Protein AF-A0A833GER5-F1 (afdb_monomer_lite)

Sequence (230 aa):
MSVTADLASTLAENPGAVIEDVARAHKVTTHTVIEALPAAMRRFAPGSAFIAAMQDIATWGDVTLIVHTEDGIMEFGGPLPAGAVARGYYNVPGSKGFHGHLRHARCARLAFVERPFMGRPSASILFFNIDGGIVFKVFVGRDENVKHKEDEYVRGDAHTNTAEGFFSIFKRGMTGVYQHCNKRHLRRYLAEFDFRYSNRVKLGVDDIARTERALKGIVGKRLTYRMPHH

Secondary structure (DSSP, 8-state):
--HHHHHHHHHHH-TTS-HHHHHHHHT--HHHHHHHS-GGGEEEEEGGGHHHHHHHHTTS-EEEEEEE-SS-EEEEEEEPPP-EEETTEEEE--SSSS-EEE-GGGEEEEEEEEEEETTEEEEEEEEEETTS-EEEEEEEPPSS----SS----------HHHHHHHHHHHHHHHHT-TT--GGGHHHHHHHHHHHHHSSGGGT--HHHHHHHHHHTTTT----PPPP--

pLDDT: mean 74.58, std 19.49, range [26.7, 97.75]

Structure (mmCIF, N/CA/C/O backbone):
data_AF-A0A833GER5-F1
#
_entry.id   AF-A0A833GER5-F1
#
loop_
_atom_site.group_PDB
_atom_site.id
_atom_site.type_symbol
_atom_site.label_atom_id
_atom_site.label_alt_id
_atom_site.label_comp_id
_atom_site.label_asym_id
_atom_site.label_entity_id
_atom_site.label_seq_id
_atom_site.pdbx_PDB_ins_code
_atom_site.Cartn_x
_atom_site.Cartn_y
_atom_site.Cartn_z
_atom_site.occupancy
_atom_site.B_iso_or_equiv
_atom_site.auth_seq_id
_atom_site.auth_comp_id
_atom_site.auth_asym_id
_atom_site.auth_atom_id
_atom_site.pdbx_PDB_model_num
ATOM 1 N N . MET A 1 1 ? -23.852 -8.237 19.584 1.00 55.06 1 MET A N 1
ATOM 2 C CA . MET A 1 1 ? -23.518 -7.833 18.198 1.00 55.06 1 MET A CA 1
ATOM 3 C C . MET A 1 1 ? -22.487 -8.811 17.653 1.00 55.06 1 MET A C 1
ATOM 5 O O . MET A 1 1 ? -21.745 -9.360 18.458 1.00 55.06 1 MET A O 1
ATOM 9 N N . SER A 1 2 ? -22.459 -9.104 16.346 1.00 69.31 2 SER A N 1
ATOM 10 C CA . SER A 1 2 ? -21.371 -9.930 15.796 1.00 69.31 2 SER A CA 1
ATOM 11 C C . SER A 1 2 ? -20.048 -9.165 15.892 1.00 69.31 2 SER A C 1
ATOM 13 O O . SER A 1 2 ? -20.041 -7.942 15.767 1.00 69.31 2 SER A O 1
ATOM 15 N N . VAL A 1 3 ? -18.933 -9.881 16.065 1.00 68.88 3 VAL A N 1
ATOM 16 C CA . VAL A 1 3 ? -17.571 -9.303 16.113 1.00 68.88 3 VAL A CA 1
ATOM 17 C C . VAL A 1 3 ? -17.299 -8.391 14.907 1.00 68.88 3 VAL A C 1
ATOM 19 O O . VAL A 1 3 ? -16.629 -7.374 15.023 1.00 68.88 3 VAL A O 1
ATOM 22 N N . THR A 1 4 ? -17.872 -8.719 13.748 1.00 68.69 4 THR A N 1
ATOM 23 C CA . THR A 1 4 ? -17.759 -7.937 12.511 1.00 68.69 4 THR A CA 1
ATOM 24 C C . THR A 1 4 ? -18.589 -6.651 12.495 1.00 68.69 4 THR A C 1
ATOM 26 O O . THR A 1 4 ? -18.132 -5.658 11.935 1.00 68.69 4 THR A O 1
ATOM 29 N N . ALA A 1 5 ? -19.790 -6.648 13.082 1.00 70.38 5 ALA A N 1
ATOM 30 C CA . ALA A 1 5 ? -20.638 -5.455 13.146 1.00 70.38 5 ALA A CA 1
ATOM 31 C C . ALA A 1 5 ? -20.083 -4.431 14.147 1.00 70.38 5 ALA A C 1
ATOM 33 O O . ALA A 1 5 ? -20.093 -3.235 13.872 1.00 70.38 5 ALA A O 1
ATOM 34 N N . ASP A 1 6 ? -19.547 -4.928 15.261 1.00 83.75 6 ASP A N 1
ATOM 35 C CA . ASP A 1 6 ? -18.830 -4.137 16.260 1.00 83.75 6 ASP A CA 1
ATOM 36 C C . ASP A 1 6 ? -17.584 -3.473 15.646 1.00 83.75 6 ASP A C 1
ATOM 38 O O . ASP A 1 6 ? -17.468 -2.251 15.641 1.00 83.75 6 ASP A O 1
ATOM 42 N N . LEU A 1 7 ? -16.739 -4.261 14.968 1.00 88.44 7 LEU A N 1
ATOM 43 C CA . LEU A 1 7 ? -15.529 -3.782 14.293 1.00 88.44 7 LEU A CA 1
ATOM 44 C C . LEU A 1 7 ? -15.801 -2.683 13.250 1.00 88.44 7 LEU A C 1
ATOM 46 O O . LEU A 1 7 ? -15.068 -1.697 13.177 1.00 88.44 7 LEU A O 1
ATOM 50 N N . ALA A 1 8 ? -16.843 -2.844 12.430 1.00 88.12 8 ALA A N 1
ATOM 51 C CA . ALA A 1 8 ? -17.205 -1.844 11.428 1.00 88.12 8 ALA A CA 1
ATOM 52 C C . ALA A 1 8 ? -17.668 -0.526 12.072 1.00 88.12 8 ALA A C 1
ATOM 54 O O . ALA A 1 8 ? -17.309 0.543 11.579 1.00 88.12 8 ALA A O 1
ATOM 55 N N . SER A 1 9 ? -18.414 -0.592 13.183 1.00 87.12 9 SER A N 1
ATOM 56 C CA . SER A 1 9 ? -18.819 0.596 13.947 1.00 87.12 9 SER A CA 1
ATOM 57 C C . SER A 1 9 ? -17.603 1.304 14.544 1.00 87.12 9 SER A C 1
ATOM 59 O O . SER A 1 9 ? -17.421 2.501 14.327 1.00 87.12 9 SER A O 1
ATOM 61 N N . THR A 1 10 ? -16.704 0.554 15.192 1.00 87.06 10 THR A N 1
ATOM 62 C CA . THR A 1 10 ? -15.456 1.086 15.764 1.00 87.06 10 THR A CA 1
ATOM 63 C C . THR A 1 10 ? -14.616 1.821 14.719 1.00 87.06 10 THR A C 1
ATOM 65 O O . THR A 1 10 ? -14.098 2.907 14.975 1.00 87.06 10 THR A O 1
ATOM 68 N N . LEU A 1 11 ? -14.489 1.256 13.516 1.00 88.44 11 LEU A N 1
ATOM 69 C CA . LEU A 1 11 ? -13.708 1.853 12.431 1.00 88.44 11 LEU A CA 1
ATOM 70 C C . LEU A 1 11 ? -14.415 3.020 11.734 1.00 88.44 11 LEU A C 1
ATOM 72 O O . LEU A 1 11 ? -13.741 3.860 11.140 1.00 88.44 11 LEU A O 1
ATOM 76 N N . ALA A 1 12 ? -15.745 3.086 11.783 1.00 87.56 12 ALA A N 1
ATOM 77 C CA . ALA A 1 12 ? -16.489 4.245 11.304 1.00 87.56 12 ALA A CA 1
ATOM 78 C C . ALA A 1 12 ? -16.318 5.448 12.247 1.00 87.56 12 ALA A C 1
ATOM 80 O O . ALA A 1 12 ? -16.174 6.574 11.774 1.00 87.56 12 ALA A O 1
ATOM 81 N N . GLU A 1 13 ? -16.284 5.205 13.560 1.00 88.06 13 GLU A N 1
ATOM 82 C CA . GLU A 1 13 ? -16.082 6.233 14.589 1.00 88.06 13 GLU A CA 1
ATOM 83 C C . GLU A 1 13 ? -14.618 6.679 14.692 1.00 88.06 13 GLU A C 1
ATOM 85 O O . GLU A 1 13 ? -14.335 7.868 14.837 1.00 88.06 13 GLU A O 1
ATOM 90 N N . ASN A 1 14 ? -13.674 5.740 14.572 1.00 87.75 14 ASN A N 1
ATOM 91 C CA . ASN A 1 14 ? -12.241 6.015 14.609 1.00 87.75 14 ASN A CA 1
ATOM 92 C C . ASN A 1 14 ? -11.505 5.401 13.403 1.00 87.75 14 ASN A C 1
ATOM 94 O O . ASN A 1 14 ? -10.721 4.453 13.546 1.00 87.75 14 ASN A O 1
ATOM 98 N N . PRO A 1 15 ? -11.682 5.970 12.196 1.00 84.56 15 PRO A N 1
ATOM 99 C CA . PRO A 1 15 ? -11.030 5.475 10.987 1.00 84.56 15 PRO A CA 1
ATOM 100 C C . PRO A 1 15 ? -9.507 5.626 11.011 1.00 84.56 15 PRO A C 1
ATOM 102 O O . PRO A 1 15 ? -8.842 5.049 10.156 1.00 84.56 15 PRO A O 1
ATOM 105 N N . GLY A 1 16 ? -8.941 6.370 11.970 1.00 80.81 16 GLY A N 1
ATOM 106 C CA . GLY A 1 16 ? -7.501 6.569 12.139 1.00 80.81 16 GLY A CA 1
ATOM 107 C C . GLY A 1 16 ? -6.813 5.581 13.078 1.00 80.81 16 GLY A C 1
ATOM 108 O O . GLY A 1 16 ? -5.597 5.673 13.241 1.00 80.81 16 GLY A O 1
ATOM 109 N N . ALA A 1 17 ? -7.542 4.627 13.667 1.00 85.44 17 ALA A N 1
ATOM 110 C CA . ALA A 1 17 ? -6.968 3.630 14.566 1.00 85.44 17 ALA A CA 1
ATOM 111 C C . ALA A 1 17 ? -5.822 2.831 13.909 1.00 85.44 17 ALA A C 1
ATOM 113 O O . ALA A 1 17 ? -5.820 2.579 12.694 1.00 85.44 17 ALA A O 1
ATOM 114 N N . VAL A 1 18 ? -4.832 2.421 14.703 1.00 88.38 18 VAL A N 1
ATOM 115 C CA . VAL A 1 18 ? -3.728 1.574 14.228 1.00 88.38 18 VAL A CA 1
ATOM 116 C C . VAL A 1 18 ? -4.287 0.195 13.879 1.00 88.38 18 VAL A C 1
ATOM 118 O O . VAL A 1 18 ? -4.910 -0.467 14.703 1.00 88.38 18 VAL A O 1
ATOM 121 N N . ILE A 1 19 ? -4.094 -0.224 12.627 1.00 92.06 19 ILE A N 1
ATOM 122 C CA . ILE A 1 19 ? -4.738 -1.420 12.059 1.00 92.06 19 ILE A CA 1
ATOM 123 C C . ILE A 1 19 ? -4.346 -2.680 12.837 1.00 92.06 19 ILE A C 1
ATOM 125 O O . ILE A 1 19 ? -5.195 -3.526 13.106 1.00 92.06 19 ILE A O 1
ATOM 129 N N . GLU A 1 20 ? -3.071 -2.794 13.206 1.00 90.56 20 GLU A N 1
ATOM 130 C CA . GLU A 1 20 ? -2.536 -3.920 13.970 1.00 90.56 20 GLU A CA 1
ATOM 131 C C . GLU A 1 20 ? -3.112 -3.989 15.392 1.00 90.56 20 GLU A C 1
ATOM 133 O O . GLU A 1 20 ? -3.454 -5.075 15.860 1.00 90.56 20 GLU A O 1
ATOM 138 N N . ASP A 1 21 ? -3.307 -2.843 16.050 1.00 87.94 21 ASP A N 1
ATOM 139 C CA . ASP A 1 21 ? -3.894 -2.786 17.393 1.00 87.94 21 ASP A CA 1
ATOM 140 C C . ASP A 1 21 ? -5.359 -3.208 17.384 1.00 87.94 21 ASP A C 1
ATOM 142 O O . ASP A 1 21 ? -5.776 -4.012 18.219 1.00 87.94 21 ASP A O 1
ATOM 146 N N . VAL A 1 22 ? -6.126 -2.736 16.398 1.00 91.56 22 VAL A N 1
ATOM 147 C CA . VAL A 1 22 ? -7.523 -3.146 16.210 1.00 91.56 22 VAL A CA 1
ATOM 148 C C . VAL A 1 22 ? -7.603 -4.644 15.904 1.00 91.56 22 VAL A C 1
ATOM 150 O O . VAL A 1 22 ? -8.408 -5.357 16.500 1.00 91.56 22 VAL A O 1
ATOM 153 N N . ALA A 1 23 ? -6.741 -5.152 15.021 1.00 92.44 23 ALA A N 1
ATOM 154 C CA . ALA A 1 23 ? -6.699 -6.575 14.686 1.00 92.44 23 ALA A CA 1
ATOM 155 C C . ALA A 1 23 ? -6.470 -7.436 15.939 1.00 92.44 23 ALA A C 1
ATOM 157 O O . ALA A 1 23 ? -7.208 -8.393 16.186 1.00 92.44 23 ALA A O 1
ATOM 158 N N . ARG A 1 24 ? -5.506 -7.041 16.777 1.00 90.06 24 ARG A N 1
ATOM 159 C CA . ARG A 1 24 ? -5.186 -7.699 18.048 1.00 90.06 24 ARG A CA 1
ATOM 160 C C . ARG A 1 24 ? -6.334 -7.622 19.054 1.00 90.06 24 ARG A C 1
ATOM 162 O O . ARG A 1 24 ? -6.715 -8.654 19.605 1.00 90.06 24 ARG A O 1
ATOM 169 N N . ALA A 1 25 ? -6.910 -6.440 19.265 1.00 90.44 25 ALA A N 1
ATOM 170 C CA . ALA A 1 25 ? -8.002 -6.234 20.217 1.00 90.44 25 ALA A CA 1
ATOM 171 C C . ALA A 1 25 ? -9.242 -7.077 19.873 1.00 90.44 25 ALA A C 1
ATOM 173 O O . ALA A 1 25 ? -9.853 -7.674 20.758 1.00 90.44 25 ALA A O 1
ATOM 174 N N . HIS A 1 26 ? -9.565 -7.192 18.582 1.00 92.31 26 HIS A N 1
ATOM 175 C CA . HIS A 1 26 ? -10.721 -7.956 18.107 1.00 92.31 26 HIS A CA 1
ATOM 176 C C . HIS A 1 26 ? -10.397 -9.419 17.756 1.00 92.31 26 HIS A C 1
ATOM 178 O O . HIS A 1 26 ? -11.304 -10.166 17.393 1.00 92.31 26 HIS A O 1
ATOM 184 N N . LYS A 1 27 ? -9.132 -9.852 17.884 1.00 94.06 27 LYS A N 1
ATOM 185 C CA . LYS A 1 27 ? -8.651 -11.203 17.530 1.00 94.06 27 LYS A CA 1
ATOM 186 C C . LYS A 1 27 ? -8.982 -11.593 16.081 1.00 94.06 27 LYS A C 1
ATOM 188 O O . LYS A 1 27 ? -9.431 -12.704 15.805 1.00 94.06 27 LYS A O 1
ATOM 193 N N . VAL A 1 28 ? -8.763 -10.662 15.155 1.00 94.88 28 VAL A N 1
ATOM 194 C CA . VAL A 1 28 ? -8.990 -10.826 13.710 1.00 94.88 28 VAL A CA 1
ATOM 195 C C . VAL A 1 28 ? -7.724 -10.493 12.923 1.00 94.88 28 VAL A C 1
ATOM 197 O O . VAL A 1 28 ? -6.756 -9.972 13.466 1.00 94.88 28 VAL A O 1
ATOM 200 N N . THR A 1 29 ? -7.712 -10.789 11.623 1.00 96.69 29 THR A N 1
ATOM 201 C CA . THR A 1 29 ? -6.574 -10.429 10.763 1.00 96.69 29 THR A CA 1
ATOM 202 C C . THR A 1 29 ? -6.581 -8.938 10.421 1.00 96.69 29 THR A C 1
ATOM 204 O O . THR A 1 29 ? -7.637 -8.302 10.377 1.00 96.69 29 THR A O 1
ATOM 207 N N . THR A 1 30 ? -5.419 -8.372 10.092 1.00 96.38 30 THR A N 1
ATOM 208 C CA . THR A 1 30 ? -5.335 -6.985 9.603 1.00 96.38 30 THR A CA 1
ATOM 209 C C . THR A 1 30 ? -6.065 -6.802 8.271 1.00 96.38 30 THR A C 1
ATOM 211 O O . THR A 1 30 ? -6.631 -5.738 8.025 1.00 96.38 30 THR A O 1
ATOM 214 N N . HIS A 1 31 ? -6.148 -7.845 7.437 1.00 96.81 31 HIS A N 1
ATOM 215 C CA . HIS A 1 31 ? -7.015 -7.853 6.260 1.00 96.81 31 HIS A CA 1
ATOM 216 C C . HIS A 1 31 ? -8.493 -7.668 6.631 1.00 96.81 31 HIS A C 1
ATOM 218 O O . HIS A 1 31 ? -9.156 -6.822 6.038 1.00 96.81 31 HIS A O 1
ATOM 224 N N . THR A 1 32 ? -8.989 -8.380 7.649 1.00 96.25 32 THR A N 1
ATOM 225 C CA . THR A 1 32 ? -10.371 -8.240 8.146 1.00 96.25 32 THR A CA 1
ATOM 226 C C . THR A 1 32 ? -10.654 -6.824 8.649 1.00 96.25 32 THR A C 1
ATOM 228 O O . THR A 1 32 ? -11.714 -6.273 8.360 1.00 96.25 32 THR A O 1
ATOM 231 N N . VAL A 1 33 ? -9.697 -6.201 9.346 1.00 95.81 33 VAL A N 1
ATOM 232 C CA . VAL A 1 33 ? -9.807 -4.793 9.772 1.00 95.81 33 VAL A CA 1
ATOM 233 C C . VAL A 1 33 ? -9.946 -3.870 8.564 1.00 95.81 33 VAL A C 1
ATOM 235 O O . VAL A 1 33 ? -10.836 -3.025 8.528 1.00 95.81 33 VAL A O 1
ATOM 238 N N . ILE A 1 34 ? -9.115 -4.052 7.535 1.00 95.62 34 ILE A N 1
ATOM 239 C CA . ILE A 1 34 ? -9.212 -3.238 6.321 1.00 95.62 34 ILE A CA 1
ATOM 240 C C . ILE A 1 34 ? -10.518 -3.504 5.575 1.00 95.62 34 ILE A C 1
ATOM 242 O O . ILE A 1 34 ? -11.134 -2.555 5.113 1.00 95.62 34 ILE A O 1
ATOM 246 N N . GLU A 1 35 ? -11.011 -4.738 5.492 1.00 93.75 35 GLU A N 1
ATOM 247 C CA . GLU A 1 35 ? -12.330 -5.022 4.912 1.00 93.75 35 GLU A CA 1
ATOM 248 C C . GLU A 1 35 ? -13.475 -4.331 5.663 1.00 93.75 35 GLU A C 1
ATOM 250 O O . GLU A 1 35 ? -14.443 -3.906 5.026 1.00 93.75 35 GLU A O 1
ATOM 255 N N . ALA A 1 36 ? -13.352 -4.158 6.976 1.00 95.00 36 ALA A N 1
ATOM 256 C CA . ALA A 1 36 ? -14.343 -3.478 7.801 1.00 95.00 36 ALA A CA 1
ATOM 257 C C . ALA A 1 36 ? -14.288 -1.939 7.714 1.00 95.00 36 ALA A C 1
ATOM 259 O O . ALA A 1 36 ? -15.251 -1.288 8.117 1.00 95.00 36 ALA A O 1
ATOM 260 N N . LEU A 1 37 ? -13.229 -1.341 7.142 1.00 90.50 37 LEU A N 1
ATOM 261 C CA . LEU A 1 37 ? -13.218 0.099 6.854 1.00 90.50 37 LEU A CA 1
ATOM 262 C C . LEU A 1 37 ? -14.367 0.484 5.903 1.00 90.50 37 LEU A C 1
ATOM 264 O O . LEU A 1 37 ? -14.698 -0.298 4.996 1.00 90.50 37 LEU A O 1
ATOM 268 N N . PRO A 1 38 ? -14.914 1.714 6.027 1.00 89.19 38 PRO A N 1
ATOM 269 C CA . PRO A 1 38 ? -15.909 2.235 5.099 1.00 89.19 38 PRO A CA 1
ATOM 270 C C . PRO A 1 38 ? -15.481 2.044 3.643 1.00 89.19 38 PRO A C 1
ATOM 272 O O . PRO A 1 38 ? -14.347 2.344 3.266 1.00 89.19 38 PRO A O 1
ATOM 275 N N . ALA A 1 39 ? -16.401 1.585 2.792 1.00 84.25 39 ALA A N 1
ATOM 276 C CA . ALA A 1 39 ? -16.084 1.257 1.402 1.00 84.25 39 ALA A CA 1
ATOM 277 C C . ALA A 1 39 ? -15.484 2.443 0.624 1.00 84.25 39 ALA A C 1
ATOM 279 O O . ALA A 1 39 ? -14.703 2.233 -0.298 1.00 84.25 39 ALA A O 1
ATOM 280 N N . ALA A 1 40 ? -15.805 3.685 0.996 1.00 83.19 40 ALA A N 1
ATOM 281 C CA . ALA A 1 40 ? -15.214 4.882 0.401 1.00 83.19 40 ALA A CA 1
ATOM 282 C C . ALA A 1 40 ? -13.690 4.983 0.618 1.00 83.19 40 ALA A C 1
ATOM 284 O O . ALA A 1 40 ? -13.000 5.473 -0.265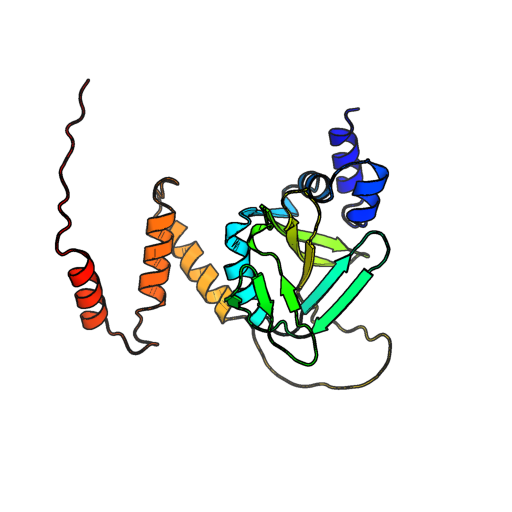 1.00 83.19 40 ALA A O 1
ATOM 285 N N . MET A 1 41 ? -13.168 4.451 1.728 1.00 84.50 41 MET A N 1
ATOM 286 C CA . MET A 1 41 ? -11.765 4.578 2.149 1.00 84.50 41 MET A CA 1
ATOM 287 C C . MET A 1 41 ? -10.840 3.506 1.567 1.00 84.50 41 MET A C 1
ATOM 289 O O . MET A 1 41 ? -9.643 3.517 1.842 1.00 84.50 41 MET A O 1
ATOM 293 N N . ARG A 1 42 ? -11.367 2.536 0.804 1.00 87.31 42 ARG A N 1
ATOM 294 C CA . ARG A 1 42 ? -10.573 1.388 0.345 1.00 87.31 42 ARG A CA 1
ATOM 295 C C . ARG A 1 42 ? -10.917 0.868 -1.044 1.00 87.31 42 ARG A C 1
ATOM 297 O O . ARG A 1 42 ? -12.081 0.776 -1.435 1.00 87.31 42 ARG A O 1
ATOM 304 N N . ARG A 1 43 ? -9.907 0.397 -1.770 1.00 86.38 43 ARG A N 1
ATOM 305 C CA . ARG A 1 43 ? -10.047 -0.425 -2.984 1.00 86.38 43 ARG A CA 1
ATOM 306 C C . ARG A 1 43 ? -9.099 -1.614 -2.900 1.00 86.38 43 ARG A C 1
ATOM 308 O O . ARG A 1 43 ? -8.029 -1.500 -2.322 1.00 86.38 43 ARG A O 1
ATOM 315 N N . PHE A 1 44 ? -9.473 -2.744 -3.491 1.00 81.00 44 PHE A N 1
ATOM 316 C CA . PHE A 1 44 ? -8.653 -3.957 -3.475 1.00 81.00 44 PHE A CA 1
ATOM 317 C C . PHE A 1 44 ? -8.186 -4.344 -4.878 1.00 81.00 44 PHE A C 1
ATOM 319 O O . PHE A 1 44 ? -8.931 -4.195 -5.846 1.00 81.00 44 PHE A O 1
ATOM 326 N N . ALA A 1 45 ? -6.985 -4.911 -4.962 1.00 74.88 45 ALA A N 1
ATOM 327 C CA . ALA A 1 45 ? -6.448 -5.561 -6.154 1.00 74.88 45 ALA A CA 1
ATOM 328 C C . ALA A 1 45 ? -5.915 -6.963 -5.807 1.00 74.88 45 ALA A C 1
ATOM 330 O O . ALA A 1 45 ? -5.503 -7.197 -4.669 1.00 74.88 45 ALA A O 1
ATOM 331 N N . PRO A 1 46 ? -5.923 -7.923 -6.748 1.00 73.38 46 PRO A N 1
ATOM 332 C CA . PRO A 1 46 ? -5.393 -9.260 -6.490 1.00 73.38 46 PRO A CA 1
ATOM 333 C C . PRO A 1 46 ? -3.886 -9.215 -6.209 1.00 73.38 46 PRO A C 1
ATOM 335 O O . PRO A 1 46 ? -3.180 -8.363 -6.743 1.00 73.38 46 PRO A O 1
ATOM 338 N N . GLY A 1 47 ? -3.370 -10.180 -5.444 1.00 73.19 47 GLY A N 1
ATOM 339 C CA . GLY A 1 47 ? -1.934 -10.297 -5.158 1.00 73.19 47 GLY A CA 1
ATOM 340 C C . GLY A 1 47 ? -1.049 -10.439 -6.403 1.00 73.19 47 GLY A C 1
ATOM 341 O O . GLY A 1 47 ? 0.112 -10.041 -6.389 1.00 73.19 47 GLY A O 1
ATOM 342 N N . SER A 1 48 ? -1.612 -10.884 -7.534 1.00 81.19 48 SER A N 1
ATOM 343 C CA . SER A 1 48 ? -0.927 -10.875 -8.835 1.00 81.19 48 SER A CA 1
ATOM 344 C C . SER A 1 48 ? -0.514 -9.473 -9.306 1.00 81.19 48 SER A C 1
ATOM 346 O O . SER A 1 48 ? 0.332 -9.360 -10.187 1.00 81.19 48 SER A O 1
ATOM 348 N N . ALA A 1 49 ? -1.089 -8.410 -8.734 1.00 76.62 49 ALA A N 1
ATOM 349 C CA . ALA A 1 49 ? -0.705 -7.027 -8.999 1.00 76.62 49 ALA A CA 1
ATOM 350 C C . ALA A 1 49 ? 0.578 -6.594 -8.266 1.00 76.62 49 ALA A C 1
ATOM 352 O O . ALA A 1 49 ? 1.068 -5.506 -8.544 1.00 76.62 49 ALA A O 1
ATOM 353 N N . PHE A 1 50 ? 1.144 -7.422 -7.373 1.00 86.69 50 PHE A N 1
ATOM 354 C CA . PHE A 1 50 ? 2.321 -7.081 -6.563 1.00 86.69 50 PHE A CA 1
ATOM 355 C C . PHE A 1 50 ? 3.470 -6.498 -7.392 1.00 86.69 50 PHE A C 1
ATOM 357 O O . PHE A 1 50 ? 3.975 -5.428 -7.075 1.00 86.69 50 PHE A O 1
ATOM 364 N N . ILE A 1 51 ? 3.874 -7.200 -8.458 1.00 80.19 51 ILE A N 1
ATOM 365 C CA . ILE A 1 51 ? 5.036 -6.809 -9.269 1.00 80.19 51 ILE A CA 1
ATOM 366 C C . ILE A 1 51 ? 4.761 -5.475 -9.966 1.00 80.19 51 ILE A C 1
ATOM 368 O O . ILE A 1 51 ? 5.584 -4.572 -9.883 1.00 80.19 51 ILE A O 1
ATOM 372 N N . ALA A 1 52 ? 3.589 -5.339 -10.593 1.00 76.69 52 ALA A N 1
ATOM 373 C CA . ALA A 1 52 ? 3.200 -4.114 -11.283 1.00 76.69 52 ALA A CA 1
ATOM 374 C C . ALA A 1 52 ? 3.126 -2.917 -10.322 1.00 76.69 52 ALA A C 1
ATOM 376 O O . ALA A 1 52 ? 3.622 -1.848 -10.649 1.00 76.69 52 ALA A O 1
ATOM 377 N N . ALA A 1 53 ? 2.572 -3.107 -9.120 1.00 79.25 53 ALA A N 1
ATOM 378 C CA . ALA A 1 53 ? 2.506 -2.059 -8.106 1.00 79.25 53 ALA A CA 1
ATOM 379 C C . ALA A 1 53 ? 3.899 -1.659 -7.603 1.00 79.25 53 ALA A C 1
ATOM 381 O O . ALA A 1 53 ? 4.196 -0.476 -7.541 1.00 79.25 53 ALA A O 1
ATOM 382 N N . MET A 1 54 ? 4.775 -2.618 -7.287 1.00 87.25 54 MET A N 1
ATOM 383 C CA . MET A 1 54 ? 6.139 -2.310 -6.835 1.00 87.25 54 MET A CA 1
ATOM 384 C C . MET A 1 54 ? 6.978 -1.616 -7.916 1.00 87.25 54 MET A C 1
ATOM 386 O O . MET A 1 54 ? 7.802 -0.767 -7.591 1.00 87.25 54 MET A O 1
ATOM 390 N N . GLN A 1 55 ? 6.777 -1.967 -9.188 1.00 78.56 55 GLN A N 1
ATOM 391 C CA . GLN A 1 55 ? 7.434 -1.300 -10.314 1.00 78.56 55 GLN A CA 1
ATOM 392 C C . GLN A 1 55 ? 6.910 0.123 -10.531 1.00 78.56 55 GLN A C 1
ATOM 394 O O . GLN A 1 55 ? 7.707 1.004 -10.831 1.00 78.56 55 GLN A O 1
ATOM 399 N N . ASP A 1 56 ? 5.606 0.351 -10.355 1.00 78.69 56 ASP A N 1
ATOM 400 C CA . ASP A 1 56 ? 4.999 1.685 -10.437 1.00 78.69 56 ASP A CA 1
ATOM 401 C C . ASP A 1 56 ? 5.449 2.577 -9.271 1.00 78.69 56 ASP A C 1
ATOM 403 O O . ASP A 1 56 ? 5.933 3.679 -9.493 1.00 78.69 56 ASP A O 1
ATOM 407 N N . ILE A 1 57 ? 5.415 2.066 -8.034 1.00 81.12 57 ILE A N 1
ATOM 408 C CA . ILE A 1 57 ? 5.883 2.783 -6.835 1.00 81.12 57 ILE A CA 1
ATOM 409 C C . ILE A 1 57 ? 7.343 3.231 -6.977 1.00 81.12 57 ILE A C 1
ATOM 411 O O . ILE A 1 57 ? 7.702 4.316 -6.526 1.00 81.12 57 ILE A O 1
ATOM 415 N N . ALA A 1 58 ? 8.191 2.434 -7.633 1.00 82.06 58 ALA A N 1
ATOM 416 C CA . ALA A 1 58 ? 9.586 2.800 -7.870 1.00 82.06 58 ALA A CA 1
ATOM 417 C C . ALA A 1 58 ? 9.756 4.071 -8.729 1.00 82.06 58 ALA A C 1
ATOM 419 O O . ALA A 1 58 ? 10.853 4.623 -8.795 1.00 82.06 58 ALA A O 1
ATOM 420 N N . THR A 1 59 ? 8.692 4.556 -9.383 1.00 78.81 59 THR A N 1
ATOM 421 C CA . THR A 1 59 ? 8.700 5.802 -10.161 1.00 78.81 59 THR A CA 1
ATOM 422 C C . THR A 1 59 ? 8.121 6.999 -9.405 1.00 78.81 59 THR A C 1
ATOM 424 O O . THR A 1 59 ? 8.013 8.072 -9.995 1.00 78.81 59 THR A O 1
ATOM 427 N N . TRP A 1 60 ? 7.682 6.837 -8.153 1.00 74.62 60 TRP A N 1
ATOM 428 C CA . TRP A 1 60 ? 6.937 7.871 -7.419 1.00 74.62 60 TRP A CA 1
ATOM 429 C C . TRP A 1 60 ? 7.828 8.902 -6.713 1.00 74.62 60 TRP A C 1
ATOM 431 O O . TRP A 1 60 ? 7.317 9.911 -6.238 1.00 74.62 60 TRP A O 1
ATOM 441 N N . GLY A 1 61 ? 9.143 8.679 -6.658 1.00 79.94 61 GLY A N 1
ATOM 442 C CA . GLY A 1 61 ? 10.041 9.475 -5.820 1.00 79.94 61 GLY A CA 1
ATOM 443 C C . GLY A 1 61 ? 9.947 9.038 -4.360 1.00 79.94 61 GLY A C 1
ATOM 444 O O . GLY A 1 61 ? 9.869 7.840 -4.083 1.00 79.94 61 GLY A O 1
ATOM 445 N N . ASP A 1 62 ? 9.972 9.995 -3.437 1.00 82.31 62 ASP A N 1
ATOM 446 C CA . ASP A 1 62 ? 9.990 9.707 -2.006 1.00 82.31 62 ASP A CA 1
ATOM 447 C C . ASP A 1 62 ? 8.649 9.162 -1.508 1.00 82.31 62 ASP A C 1
ATOM 449 O O . ASP A 1 62 ? 7.578 9.745 -1.691 1.00 82.31 62 ASP A O 1
ATOM 453 N N . VAL A 1 63 ? 8.728 8.030 -0.816 1.00 84.69 63 VAL A N 1
ATOM 454 C CA . VAL A 1 63 ? 7.608 7.397 -0.121 1.00 84.69 63 VAL A CA 1
ATOM 455 C C . VAL A 1 63 ? 8.034 7.030 1.295 1.00 84.69 63 VAL A C 1
ATOM 457 O O . VAL A 1 63 ? 9.221 7.030 1.627 1.00 84.69 63 VAL A O 1
ATOM 460 N N . THR A 1 64 ? 7.068 6.671 2.136 1.00 85.50 64 THR A N 1
ATOM 461 C CA . THR A 1 64 ? 7.356 6.052 3.435 1.00 85.50 64 THR A CA 1
ATOM 462 C C . THR A 1 64 ? 6.914 4.599 3.403 1.00 85.50 64 THR A C 1
ATOM 464 O O . THR A 1 64 ? 5.720 4.304 3.336 1.00 85.50 64 THR A O 1
ATOM 467 N N . LEU A 1 65 ? 7.870 3.672 3.442 1.00 93.25 65 LEU A N 1
ATOM 468 C CA . LEU A 1 65 ? 7.592 2.249 3.590 1.00 93.25 65 LEU A CA 1
ATOM 469 C C . LEU A 1 65 ? 7.647 1.869 5.068 1.00 93.25 65 LEU A C 1
ATOM 471 O O . LEU A 1 65 ? 8.633 2.150 5.739 1.00 93.25 65 LEU A O 1
ATOM 475 N N . ILE A 1 66 ? 6.610 1.189 5.556 1.00 91.00 66 ILE A N 1
ATOM 476 C CA . ILE A 1 66 ? 6.520 0.730 6.945 1.00 91.00 66 ILE A CA 1
ATOM 477 C C . ILE A 1 66 ? 6.368 -0.788 6.988 1.00 91.00 66 ILE A C 1
ATOM 479 O O . ILE A 1 66 ? 5.458 -1.352 6.370 1.00 91.00 66 ILE A O 1
ATOM 483 N N . VAL A 1 67 ? 7.224 -1.437 7.774 1.00 91.81 67 VAL A N 1
ATOM 484 C CA . VAL A 1 67 ? 7.082 -2.833 8.199 1.00 91.81 67 VAL A CA 1
ATOM 485 C C . VAL A 1 67 ? 6.689 -2.827 9.672 1.00 91.81 67 VAL A C 1
ATOM 487 O O . VAL A 1 67 ? 7.437 -2.336 10.511 1.00 91.81 67 VAL A O 1
ATOM 490 N N . HIS A 1 68 ? 5.508 -3.360 9.978 1.00 88.81 68 HIS A N 1
ATOM 491 C CA . HIS A 1 68 ? 4.989 -3.463 11.341 1.00 88.81 68 HIS A CA 1
ATOM 492 C C . HIS A 1 68 ? 4.886 -4.946 11.704 1.00 88.81 68 HIS A C 1
ATOM 494 O O . HIS A 1 68 ? 4.099 -5.678 11.102 1.00 88.81 68 HIS A O 1
ATOM 500 N N . THR A 1 69 ? 5.718 -5.392 12.640 1.00 85.31 69 THR A N 1
ATOM 501 C CA . THR A 1 69 ? 5.677 -6.740 13.218 1.00 85.31 69 THR A CA 1
ATOM 502 C C . THR A 1 69 ? 5.021 -6.701 14.597 1.00 85.31 69 THR A C 1
ATOM 504 O O . THR A 1 69 ? 4.550 -5.662 15.041 1.00 85.31 69 THR A O 1
ATOM 507 N N . GLU A 1 70 ? 4.971 -7.833 15.292 1.00 79.12 70 GLU A N 1
ATOM 508 C CA . GLU A 1 70 ? 4.486 -7.862 16.675 1.00 79.12 70 GLU A CA 1
ATOM 509 C C . GLU A 1 70 ? 5.387 -7.061 17.632 1.00 79.12 70 GLU A C 1
ATOM 511 O O . GLU A 1 70 ? 4.888 -6.409 18.549 1.00 79.12 70 GLU A O 1
ATOM 516 N N . ASP A 1 71 ? 6.696 -7.060 17.366 1.00 84.81 71 ASP A N 1
ATOM 517 C CA . ASP A 1 71 ? 7.718 -6.539 18.278 1.00 84.81 71 ASP A CA 1
ATOM 518 C C . ASP A 1 71 ? 8.329 -5.201 17.839 1.00 84.81 71 ASP A C 1
ATOM 520 O O . ASP A 1 71 ? 9.102 -4.598 18.583 1.00 84.81 71 ASP A O 1
ATOM 524 N N . GLY A 1 72 ? 8.039 -4.727 16.624 1.00 75.94 72 GLY A N 1
ATOM 525 C CA . GLY A 1 72 ? 8.695 -3.533 16.106 1.00 75.94 72 GLY A CA 1
ATOM 526 C C . GLY A 1 72 ? 8.032 -2.900 14.893 1.00 75.94 72 GLY A C 1
ATOM 527 O O . GLY A 1 72 ? 7.421 -3.558 14.049 1.00 75.94 72 GLY A O 1
ATOM 528 N N . ILE A 1 73 ? 8.220 -1.585 14.793 1.00 86.25 73 ILE A N 1
ATOM 529 C CA . ILE A 1 73 ? 7.838 -0.774 13.641 1.00 86.25 73 ILE A CA 1
ATOM 530 C C . ILE A 1 73 ? 9.124 -0.237 13.025 1.00 86.25 73 ILE A C 1
ATOM 532 O O . ILE A 1 73 ? 9.887 0.473 13.676 1.00 86.25 73 ILE A O 1
ATOM 536 N N . MET A 1 74 ? 9.369 -0.604 11.774 1.00 87.56 74 MET A N 1
ATOM 537 C CA . MET A 1 74 ? 10.501 -0.126 10.989 1.00 87.56 74 MET A CA 1
ATOM 538 C C . MET A 1 74 ? 9.972 0.733 9.854 1.00 87.56 74 MET A C 1
ATOM 540 O O . MET A 1 74 ? 9.081 0.307 9.115 1.00 87.56 74 MET A O 1
ATOM 544 N N . GLU A 1 75 ? 10.552 1.916 9.695 1.00 87.69 75 GLU A N 1
ATOM 545 C CA . GLU A 1 75 ? 10.181 2.858 8.648 1.00 87.69 75 GLU A CA 1
ATOM 546 C C . GLU A 1 75 ? 11.385 3.166 7.762 1.00 87.69 75 GLU A C 1
ATOM 548 O O . GLU A 1 75 ? 12.511 3.327 8.235 1.00 87.69 75 GLU A O 1
ATOM 553 N N . PHE A 1 76 ? 11.138 3.251 6.461 1.00 90.25 76 PHE A N 1
ATOM 554 C CA . PHE A 1 76 ? 12.083 3.746 5.476 1.00 90.25 76 PHE A CA 1
ATOM 555 C C . PHE A 1 76 ? 11.449 4.922 4.738 1.00 90.25 76 PHE A C 1
ATOM 557 O O . PHE A 1 76 ? 10.396 4.764 4.119 1.00 90.25 76 PHE A O 1
ATOM 564 N N . GLY A 1 77 ? 12.099 6.083 4.797 1.00 88.06 77 GLY A N 1
ATOM 565 C CA . GLY A 1 77 ? 11.764 7.250 3.988 1.00 88.06 77 GLY A CA 1
ATOM 566 C C . GLY A 1 77 ? 12.713 7.374 2.800 1.00 88.06 77 GLY A C 1
ATOM 567 O O . GLY A 1 77 ? 13.929 7.287 2.975 1.00 88.06 77 GLY A O 1
ATOM 568 N N . GLY A 1 78 ? 12.161 7.574 1.608 1.00 83.62 78 GLY A N 1
ATOM 569 C CA . GLY A 1 78 ? 12.923 7.795 0.380 1.00 83.62 78 GLY A CA 1
ATOM 570 C C . GLY A 1 78 ? 12.395 6.980 -0.801 1.00 83.62 78 GLY A C 1
ATOM 571 O O . GLY A 1 78 ? 11.344 6.336 -0.695 1.00 83.62 78 GLY A O 1
ATOM 572 N N . PRO A 1 79 ? 13.111 6.973 -1.935 1.00 86.44 79 PRO A N 1
ATOM 573 C CA . PRO A 1 79 ? 12.671 6.268 -3.127 1.00 86.44 79 PRO A CA 1
ATOM 574 C C . PRO A 1 79 ? 12.873 4.759 -2.983 1.00 86.44 79 PRO A C 1
ATOM 576 O O . PRO A 1 79 ? 13.907 4.292 -2.496 1.00 86.44 79 PRO A O 1
ATOM 579 N N . LEU A 1 80 ? 11.898 3.975 -3.450 1.00 85.62 80 LEU A N 1
ATOM 580 C CA . LEU A 1 80 ? 12.034 2.519 -3.516 1.00 85.62 80 LEU A CA 1
ATOM 581 C C . LEU A 1 80 ? 12.690 2.103 -4.841 1.00 85.62 80 LEU A C 1
ATOM 583 O O . LEU A 1 80 ? 12.194 2.479 -5.903 1.00 85.62 80 LEU A O 1
ATOM 587 N N . PRO A 1 81 ? 13.763 1.291 -4.827 1.00 90.50 81 PRO A N 1
ATOM 588 C CA . PRO A 1 81 ? 14.367 0.800 -6.059 1.00 90.50 81 PRO A CA 1
ATOM 589 C C . PRO A 1 81 ? 13.427 -0.122 -6.843 1.00 90.50 81 PRO A C 1
ATOM 591 O O . PRO A 1 81 ? 12.709 -0.950 -6.271 1.00 90.50 81 PRO A O 1
ATOM 594 N N . ALA A 1 82 ? 13.500 -0.051 -8.173 1.00 87.12 82 ALA A N 1
ATOM 595 C CA . ALA A 1 82 ? 12.865 -1.042 -9.031 1.00 87.12 82 ALA A CA 1
ATOM 596 C C . ALA A 1 82 ? 13.475 -2.427 -8.766 1.00 87.12 82 ALA A C 1
ATOM 598 O O . ALA A 1 82 ? 14.695 -2.594 -8.731 1.00 87.12 82 ALA A O 1
ATOM 599 N N . GLY A 1 83 ? 12.615 -3.427 -8.587 1.00 91.44 83 GLY A N 1
ATOM 600 C CA . GLY A 1 83 ? 13.018 -4.798 -8.308 1.00 91.44 83 GLY A CA 1
ATOM 601 C C . GLY A 1 83 ? 12.677 -5.764 -9.436 1.00 91.44 83 GLY A C 1
ATOM 602 O O . GLY A 1 83 ? 11.967 -5.437 -10.390 1.00 91.44 83 GLY A O 1
ATOM 603 N N . ALA A 1 84 ? 13.182 -6.989 -9.3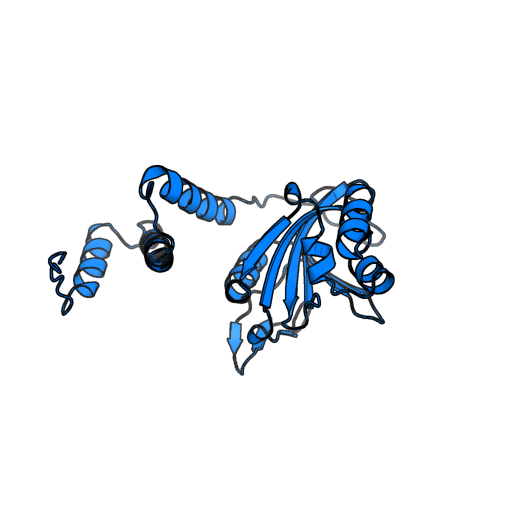12 1.00 91.50 84 ALA A N 1
ATOM 604 C CA . ALA A 1 84 ? 12.984 -8.042 -10.301 1.00 91.50 84 ALA A CA 1
ATOM 605 C C . ALA A 1 84 ? 12.784 -9.414 -9.654 1.00 91.50 84 ALA A C 1
ATOM 607 O O . ALA A 1 84 ? 13.360 -9.731 -8.608 1.00 91.50 84 ALA A O 1
ATOM 608 N N . VAL A 1 85 ? 11.984 -10.263 -10.304 1.00 93.94 85 VAL A N 1
ATOM 609 C CA . VAL A 1 85 ? 11.782 -11.638 -9.847 1.00 93.94 85 VAL A CA 1
ATOM 610 C C . VAL A 1 85 ? 12.982 -12.496 -10.227 1.00 93.94 85 VAL A C 1
ATOM 612 O O . VAL A 1 85 ? 13.296 -12.659 -11.402 1.00 93.94 85 VAL A O 1
ATOM 615 N N . ALA A 1 86 ? 13.628 -13.083 -9.226 1.00 93.44 86 ALA A N 1
ATOM 616 C CA . ALA A 1 86 ? 14.663 -14.091 -9.404 1.00 93.44 86 ALA A CA 1
ATOM 617 C C . ALA A 1 86 ? 14.690 -15.016 -8.186 1.00 93.44 86 ALA A C 1
ATOM 619 O O . ALA A 1 86 ? 14.434 -14.585 -7.060 1.00 93.44 86 ALA A O 1
ATOM 620 N N . ARG A 1 87 ? 14.998 -16.300 -8.412 1.00 95.25 87 ARG A N 1
ATOM 621 C CA . ARG A 1 87 ? 15.128 -17.327 -7.357 1.00 95.25 87 ARG A CA 1
ATOM 622 C C . ARG A 1 87 ? 13.900 -17.446 -6.430 1.00 95.25 87 ARG A C 1
ATOM 624 O O . ARG A 1 87 ? 14.042 -17.786 -5.263 1.00 95.25 87 ARG A O 1
ATOM 631 N N . GLY A 1 88 ? 12.698 -17.163 -6.942 1.00 92.69 88 GLY A N 1
ATOM 632 C CA . GLY A 1 88 ? 11.441 -17.249 -6.182 1.00 92.69 88 GLY A CA 1
ATOM 633 C C . GLY A 1 88 ? 11.117 -16.037 -5.295 1.00 92.69 88 GLY A C 1
ATOM 634 O O . GLY A 1 88 ? 10.150 -16.085 -4.536 1.00 92.69 88 GLY A O 1
ATOM 635 N N . TYR A 1 89 ? 11.885 -14.950 -5.398 1.00 97.00 89 TYR A N 1
ATOM 636 C CA . TYR A 1 89 ? 11.656 -13.693 -4.679 1.00 97.00 89 TYR A CA 1
ATOM 637 C C . TYR A 1 89 ? 11.549 -12.526 -5.656 1.00 97.00 89 TYR A C 1
ATOM 639 O O . TYR A 1 89 ? 12.113 -12.571 -6.747 1.00 97.00 89 TYR A O 1
ATOM 647 N N . TYR A 1 90 ? 10.860 -11.464 -5.243 1.00 96.44 90 TYR A N 1
ATOM 648 C CA . TYR A 1 90 ? 11.023 -10.136 -5.820 1.00 96.44 90 TYR A CA 1
ATOM 649 C C . TYR A 1 90 ? 12.192 -9.468 -5.099 1.00 96.44 90 TYR A C 1
ATOM 651 O O . TYR A 1 90 ? 12.130 -9.222 -3.895 1.00 96.44 90 TYR A O 1
ATOM 659 N N . ASN A 1 91 ? 13.280 -9.259 -5.825 1.00 97.50 91 ASN A N 1
ATOM 660 C CA . ASN A 1 91 ? 14.537 -8.761 -5.291 1.00 97.50 91 ASN A CA 1
ATOM 661 C C . ASN A 1 91 ? 14.596 -7.256 -5.502 1.00 97.50 91 ASN A C 1
ATOM 663 O O . ASN A 1 91 ? 14.500 -6.800 -6.641 1.00 97.50 91 ASN A O 1
ATOM 667 N N . VAL A 1 92 ? 14.765 -6.515 -4.414 1.00 96.56 92 VAL A N 1
ATOM 668 C CA . VAL A 1 92 ? 15.024 -5.078 -4.420 1.00 96.56 92 VAL A CA 1
ATOM 669 C C . VAL A 1 92 ? 16.539 -4.904 -4.304 1.00 96.56 92 VAL A C 1
ATOM 671 O O . VAL A 1 92 ? 17.097 -5.207 -3.245 1.00 96.56 92 VAL A O 1
ATOM 674 N N . PRO A 1 93 ? 17.228 -4.515 -5.391 1.00 93.38 93 PRO A N 1
ATOM 675 C CA . PRO A 1 93 ? 18.678 -4.418 -5.399 1.00 93.38 93 PRO A CA 1
ATOM 676 C C . PRO A 1 93 ? 19.142 -3.223 -4.566 1.00 93.38 93 PRO A C 1
ATOM 678 O O . PRO A 1 93 ? 18.482 -2.189 -4.521 1.00 93.38 93 PRO A O 1
ATOM 681 N N . GLY A 1 94 ? 20.316 -3.343 -3.956 1.00 91.06 94 GLY A N 1
ATOM 682 C CA . GLY A 1 94 ? 20.952 -2.233 -3.260 1.00 91.06 94 GLY A CA 1
ATOM 683 C C . GLY A 1 94 ? 21.979 -2.702 -2.241 1.00 91.06 94 GLY A C 1
ATOM 684 O O . GLY A 1 94 ? 21.988 -3.861 -1.832 1.00 91.06 94 GLY A O 1
ATOM 685 N N . SER A 1 95 ? 22.857 -1.780 -1.858 1.00 87.69 95 SER A N 1
ATOM 686 C CA . SER A 1 95 ? 23.809 -1.923 -0.747 1.00 87.69 95 SER A CA 1
ATOM 687 C C . SER A 1 95 ? 23.607 -0.858 0.339 1.00 87.69 95 SER A C 1
ATOM 689 O O . SER A 1 95 ? 24.228 -0.923 1.397 1.00 87.69 95 SER A O 1
ATOM 691 N N . LYS A 1 96 ? 22.747 0.133 0.069 1.00 88.38 96 LYS A N 1
ATOM 692 C CA . LYS A 1 96 ? 22.329 1.229 0.950 1.00 88.38 96 LYS A CA 1
ATOM 693 C C . LYS A 1 96 ? 20.865 1.563 0.650 1.00 88.38 96 LYS A C 1
ATOM 695 O O . LYS A 1 96 ? 20.389 1.270 -0.446 1.00 88.38 96 LYS A O 1
ATOM 700 N N . GLY A 1 97 ? 20.174 2.187 1.602 1.00 89.94 97 GLY A N 1
ATOM 701 C CA . GLY A 1 97 ? 18.739 2.468 1.491 1.00 89.94 97 GLY A CA 1
ATOM 702 C C . GLY A 1 97 ? 17.886 1.198 1.574 1.00 89.94 97 GLY A C 1
ATOM 703 O O . GLY A 1 97 ? 18.341 0.178 2.097 1.00 89.94 97 GLY A O 1
ATOM 704 N N . PHE A 1 98 ? 16.654 1.242 1.064 1.00 92.38 98 PHE A N 1
ATOM 705 C CA . PHE A 1 98 ? 15.763 0.082 1.071 1.00 92.38 98 PHE A CA 1
ATOM 706 C C . PHE A 1 98 ? 16.201 -0.969 0.048 1.00 92.38 98 PHE A C 1
ATOM 708 O O . PHE A 1 98 ? 16.178 -0.735 -1.158 1.00 92.38 98 PHE A O 1
ATOM 715 N N . HIS A 1 99 ? 16.578 -2.146 0.535 1.00 95.75 99 HIS A N 1
ATOM 716 C CA . HIS A 1 99 ? 16.977 -3.291 -0.276 1.00 95.75 99 HIS A CA 1
ATOM 717 C C . HIS A 1 99 ? 16.575 -4.590 0.430 1.00 95.75 99 HIS A C 1
ATOM 719 O O . HIS A 1 99 ? 16.365 -4.607 1.643 1.00 95.75 99 HIS A O 1
ATOM 725 N N . GLY A 1 100 ? 16.443 -5.686 -0.320 1.00 94.88 100 GLY A N 1
ATOM 726 C CA . GLY A 1 100 ? 16.092 -6.986 0.253 1.00 94.88 100 GLY A CA 1
ATOM 727 C C . GLY A 1 100 ? 15.306 -7.900 -0.682 1.00 94.88 100 GLY A C 1
ATOM 728 O O . GLY A 1 100 ? 15.256 -7.707 -1.897 1.00 94.88 100 GLY A O 1
ATOM 729 N N . HIS A 1 101 ? 14.679 -8.925 -0.102 1.00 96.62 101 HIS A N 1
ATOM 730 C CA . HIS A 1 101 ? 14.002 -9.994 -0.837 1.00 96.62 101 HIS A CA 1
ATOM 731 C C . HIS A 1 101 ? 12.575 -10.187 -0.326 1.00 96.62 101 HIS A C 1
ATOM 733 O O . HIS A 1 101 ? 12.354 -10.524 0.835 1.00 96.62 101 HIS A O 1
ATOM 739 N N . LEU A 1 102 ? 11.592 -10.025 -1.210 1.00 95.75 102 LEU A N 1
ATOM 740 C CA . LEU A 1 102 ? 10.174 -10.122 -0.873 1.00 95.75 102 LEU A CA 1
ATOM 741 C C . LEU A 1 102 ? 9.572 -11.393 -1.480 1.00 95.75 102 LEU A C 1
ATOM 743 O O . LEU A 1 102 ? 9.710 -11.661 -2.675 1.00 95.75 102 LEU A O 1
ATOM 747 N N . ARG A 1 103 ? 8.860 -12.186 -0.672 1.00 95.69 103 ARG A N 1
ATOM 748 C CA . ARG A 1 103 ? 8.154 -13.399 -1.130 1.00 95.69 103 ARG A CA 1
ATOM 749 C C . ARG A 1 103 ? 6.868 -13.034 -1.879 1.00 95.69 103 ARG A C 1
ATOM 751 O O . ARG A 1 103 ? 5.774 -13.298 -1.388 1.00 95.69 103 ARG A O 1
ATOM 758 N N . HIS A 1 104 ? 6.984 -12.440 -3.067 1.00 92.94 104 HIS A N 1
ATOM 759 C CA . HIS A 1 104 ? 5.837 -11.915 -3.823 1.00 92.94 104 HIS A CA 1
ATOM 760 C C . HIS A 1 104 ? 4.731 -12.957 -4.071 1.00 92.94 104 HIS A C 1
ATOM 762 O O . HIS A 1 104 ? 3.556 -12.611 -4.083 1.00 92.94 104 HIS A O 1
ATOM 768 N N . ALA A 1 105 ? 5.085 -14.240 -4.217 1.00 92.62 105 ALA A N 1
ATOM 769 C CA . ALA A 1 105 ? 4.126 -15.329 -4.412 1.00 92.62 105 ALA A CA 1
ATOM 770 C C . ALA A 1 105 ? 3.208 -15.567 -3.196 1.00 92.62 105 ALA A C 1
ATOM 772 O O . ALA A 1 105 ? 2.141 -16.152 -3.345 1.00 92.62 105 ALA A O 1
ATOM 773 N N . ARG A 1 106 ? 3.602 -15.104 -2.000 1.00 96.12 106 ARG A N 1
ATOM 774 C CA . ARG A 1 106 ? 2.749 -15.115 -0.802 1.00 96.12 106 ARG A CA 1
ATOM 775 C C . ARG A 1 106 ? 1.833 -13.899 -0.717 1.00 96.12 106 ARG A C 1
ATOM 777 O O . ARG A 1 106 ? 1.036 -13.845 0.211 1.00 96.12 106 ARG A O 1
ATOM 784 N N . CYS A 1 107 ? 1.937 -12.924 -1.621 1.00 93.88 107 CYS A N 1
ATOM 785 C CA . CYS A 1 107 ? 1.014 -11.800 -1.622 1.00 93.88 107 CYS A CA 1
ATOM 786 C C . CYS A 1 107 ? -0.351 -12.265 -2.137 1.00 93.88 107 CYS A C 1
ATOM 788 O O . CYS A 1 107 ? -0.482 -12.680 -3.288 1.00 93.88 107 CYS A O 1
ATOM 790 N N . ALA A 1 108 ? -1.370 -12.197 -1.286 1.00 91.38 108 ALA A N 1
ATOM 791 C CA . ALA A 1 108 ? -2.732 -12.583 -1.637 1.00 91.38 108 ALA A CA 1
ATOM 792 C C . ALA A 1 108 ? -3.525 -11.415 -2.228 1.00 91.38 108 ALA A C 1
ATOM 794 O O . ALA A 1 108 ? -4.392 -11.604 -3.089 1.00 91.38 108 ALA A O 1
ATOM 795 N N . ARG A 1 109 ? -3.242 -10.195 -1.761 1.00 90.25 109 ARG A N 1
ATOM 796 C CA . ARG A 1 109 ? -4.047 -9.011 -2.055 1.00 90.25 109 ARG A CA 1
ATOM 797 C C . ARG A 1 109 ? -3.275 -7.729 -1.788 1.00 90.25 109 ARG A C 1
ATOM 799 O O . ARG A 1 109 ? -2.413 -7.688 -0.917 1.00 90.25 109 ARG A O 1
ATOM 806 N N . LEU A 1 110 ? -3.635 -6.683 -2.517 1.00 90.94 110 LEU A N 1
ATOM 807 C CA . LEU A 1 110 ? -3.263 -5.305 -2.225 1.00 90.94 110 LEU A CA 1
ATOM 808 C C . LEU A 1 110 ? -4.525 -4.541 -1.810 1.00 90.94 110 LEU A C 1
ATOM 810 O O . LEU A 1 110 ? -5.600 -4.789 -2.370 1.00 90.94 110 LEU A O 1
ATOM 814 N N . ALA A 1 111 ? -4.396 -3.596 -0.883 1.00 88.19 111 ALA A N 1
ATOM 815 C CA . ALA A 1 111 ? -5.417 -2.585 -0.628 1.00 88.19 111 ALA A CA 1
ATOM 816 C C . ALA A 1 111 ? -4.849 -1.184 -0.839 1.00 88.19 111 ALA A C 1
ATOM 818 O O . ALA A 1 111 ? -3.795 -0.859 -0.309 1.00 88.19 111 ALA A O 1
ATOM 819 N N . PHE A 1 112 ? -5.579 -0.362 -1.579 1.00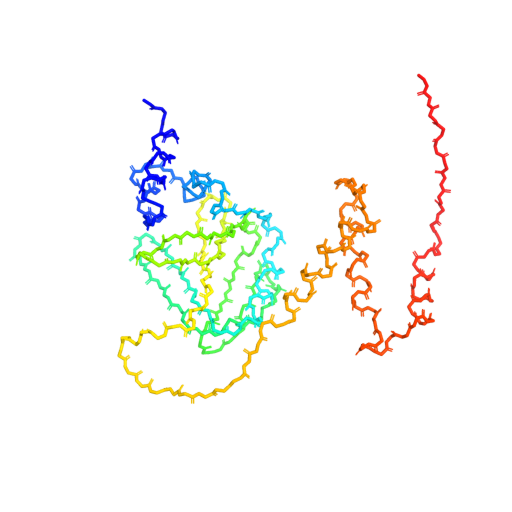 85.88 112 PHE A N 1
ATOM 820 C CA . PHE A 1 112 ? -5.368 1.076 -1.679 1.00 85.88 112 PHE A CA 1
ATOM 821 C C . PHE A 1 112 ? -6.272 1.717 -0.638 1.00 85.88 112 PHE A C 1
ATOM 823 O O . PHE A 1 112 ? -7.486 1.501 -0.691 1.00 85.88 112 PHE A O 1
ATOM 830 N N . VAL A 1 113 ? -5.690 2.425 0.323 1.00 84.50 113 VAL A N 1
ATOM 831 C CA . VAL A 1 113 ? -6.399 2.958 1.487 1.00 84.50 113 VAL A CA 1
ATOM 832 C C . VAL A 1 113 ? -6.169 4.457 1.586 1.00 84.50 113 VAL A C 1
ATOM 834 O O . VAL A 1 113 ? -5.028 4.903 1.695 1.00 84.50 113 VAL A O 1
ATOM 837 N N . GLU A 1 114 ? -7.268 5.204 1.602 1.00 84.62 114 GLU A N 1
ATOM 838 C CA . GLU A 1 114 ? -7.312 6.632 1.899 1.00 84.62 114 GLU A CA 1
ATOM 839 C C . GLU A 1 114 ? -8.147 6.839 3.159 1.00 84.62 114 GLU A C 1
ATOM 841 O O . GLU A 1 114 ? -9.353 6.593 3.167 1.00 84.62 114 GLU A O 1
ATOM 846 N N . ARG A 1 115 ? -7.506 7.255 4.251 1.00 82.31 115 ARG A N 1
ATOM 847 C CA . ARG A 1 115 ? -8.179 7.480 5.538 1.00 82.31 115 ARG A CA 1
ATOM 848 C C . ARG A 1 115 ? -7.464 8.567 6.341 1.00 82.31 115 ARG A C 1
ATOM 850 O O . ARG A 1 115 ? -6.265 8.777 6.138 1.00 82.31 115 ARG A O 1
ATOM 857 N N . PRO A 1 116 ? -8.149 9.266 7.259 1.00 78.31 116 PRO A N 1
ATOM 858 C CA . PRO A 1 116 ? -7.469 10.166 8.179 1.00 78.31 116 PRO A CA 1
ATOM 859 C C . PRO A 1 116 ? -6.552 9.361 9.109 1.00 78.31 116 PRO A C 1
ATOM 861 O O . PRO A 1 116 ? -6.955 8.342 9.661 1.00 78.31 116 PRO A O 1
ATOM 864 N N . PHE A 1 117 ? -5.325 9.827 9.305 1.00 76.06 117 PHE A N 1
ATOM 865 C CA . PHE A 1 117 ? -4.391 9.290 10.289 1.00 76.06 117 PHE A CA 1
ATOM 866 C C . PHE A 1 117 ? -3.742 10.461 11.023 1.00 76.06 117 PHE A C 1
ATOM 868 O O . PHE A 1 117 ? -3.203 11.369 10.385 1.00 76.06 117 PHE A O 1
ATOM 875 N N . MET A 1 118 ? -3.864 10.474 12.355 1.00 73.19 118 MET A N 1
ATOM 876 C CA . MET A 1 118 ? -3.456 11.600 13.211 1.00 73.19 118 MET A CA 1
ATOM 877 C C . MET A 1 118 ? -4.013 12.956 12.728 1.00 73.19 118 MET A C 1
ATOM 879 O O . MET A 1 118 ? -3.293 13.943 12.603 1.00 73.19 118 MET A O 1
ATOM 883 N N . GLY A 1 119 ? -5.308 12.989 12.394 1.00 70.12 119 GLY A N 1
ATOM 884 C CA . GLY A 1 119 ? -6.011 14.213 11.991 1.00 70.12 119 GLY A CA 1
ATOM 885 C C . GLY A 1 119 ? -5.712 14.718 10.574 1.00 70.12 119 GLY A C 1
ATOM 886 O O . GLY A 1 119 ? -6.226 15.764 10.196 1.00 70.12 119 GLY A O 1
ATOM 887 N N . ARG A 1 120 ? -4.917 13.995 9.771 1.00 71.38 120 ARG A N 1
ATOM 888 C CA . ARG A 1 120 ? -4.584 14.381 8.388 1.00 71.38 120 ARG A CA 1
ATOM 889 C C . ARG A 1 120 ? -4.951 13.285 7.385 1.00 71.38 120 ARG A C 1
ATOM 891 O O . ARG A 1 120 ? -4.753 12.110 7.706 1.00 71.38 120 ARG A O 1
ATOM 898 N N . PRO A 1 121 ? -5.410 13.620 6.164 1.00 77.12 121 PRO A N 1
ATOM 899 C CA . PRO A 1 121 ? -5.576 12.639 5.095 1.00 77.12 121 PRO A CA 1
ATOM 900 C C . PRO A 1 121 ? -4.280 11.860 4.841 1.00 77.12 121 PRO A C 1
ATOM 902 O O . PRO A 1 121 ? -3.177 12.414 4.885 1.00 77.12 121 PRO A O 1
ATOM 905 N N . SER A 1 122 ? -4.393 10.557 4.621 1.00 77.88 122 SER A N 1
ATOM 906 C CA . SER A 1 122 ? -3.264 9.672 4.346 1.00 77.88 122 SER A CA 1
ATOM 907 C C . SER A 1 122 ? -3.663 8.665 3.277 1.00 77.88 122 SER A C 1
ATOM 909 O O . SER A 1 122 ? -4.718 8.041 3.395 1.00 77.88 122 SER A O 1
ATOM 911 N N . ALA A 1 123 ? -2.821 8.523 2.253 1.00 84.25 123 ALA A N 1
ATOM 912 C CA . ALA A 1 123 ? -2.982 7.559 1.174 1.00 84.25 123 ALA A CA 1
ATOM 913 C C . ALA A 1 123 ? -1.866 6.511 1.244 1.00 84.25 123 ALA A C 1
ATOM 915 O O . ALA A 1 123 ? -0.692 6.848 1.419 1.00 84.25 123 ALA A O 1
ATOM 916 N N . SER A 1 124 ? -2.230 5.236 1.119 1.00 87.19 124 SER A N 1
ATOM 917 C CA . SER A 1 124 ? -1.277 4.129 1.212 1.00 87.19 124 SER A CA 1
ATOM 918 C C . SER A 1 124 ? -1.682 2.903 0.399 1.00 87.19 124 SER A C 1
ATOM 920 O O . SER A 1 124 ? -2.861 2.674 0.124 1.00 87.19 124 SER A O 1
ATOM 922 N N . ILE A 1 125 ? -0.686 2.089 0.048 1.00 92.50 125 ILE A N 1
ATOM 923 C CA . ILE A 1 125 ? -0.852 0.739 -0.489 1.00 92.50 125 ILE A CA 1
ATOM 924 C C . ILE A 1 125 ? -0.406 -0.263 0.574 1.00 92.50 125 ILE A C 1
ATOM 926 O O . ILE A 1 125 ? 0.726 -0.221 1.051 1.00 92.50 125 ILE A O 1
ATOM 930 N N . LEU A 1 126 ? -1.294 -1.182 0.936 1.00 97.00 126 LEU A N 1
ATOM 931 C CA . LEU A 1 126 ? -1.047 -2.255 1.893 1.00 97.00 126 LEU A CA 1
ATOM 932 C C . LEU A 1 126 ? -0.924 -3.570 1.132 1.00 97.00 126 LEU A C 1
ATOM 934 O O . LEU A 1 126 ? -1.808 -3.917 0.345 1.00 97.00 126 LEU A O 1
ATOM 938 N N . PHE A 1 127 ? 0.139 -4.323 1.396 1.00 97.50 127 PHE A N 1
ATOM 939 C CA . PHE A 1 127 ? 0.382 -5.621 0.773 1.00 97.50 127 PHE A CA 1
ATOM 940 C C . PHE A 1 127 ? 0.077 -6.731 1.776 1.00 97.50 127 PHE A C 1
ATOM 942 O O . PHE A 1 127 ? 0.746 -6.828 2.799 1.00 97.50 127 PHE A O 1
ATOM 949 N N . PHE A 1 128 ? -0.911 -7.580 1.490 1.00 97.75 128 PHE A N 1
ATOM 950 C CA . PHE A 1 128 ? -1.333 -8.664 2.382 1.00 97.75 128 PHE A CA 1
ATOM 951 C C . PHE A 1 128 ? -0.737 -9.999 1.959 1.00 97.75 128 PHE A C 1
ATOM 953 O O . PHE A 1 128 ? -0.696 -10.320 0.766 1.00 97.75 128 PHE A O 1
ATOM 960 N N . ASN A 1 129 ? -0.323 -10.799 2.938 1.00 97.25 129 ASN A N 1
ATOM 961 C CA . ASN A 1 129 ? 0.049 -12.190 2.726 1.00 97.25 129 ASN A CA 1
ATOM 962 C C . ASN A 1 129 ? -1.188 -13.114 2.680 1.00 97.25 129 ASN A C 1
ATOM 964 O O . ASN A 1 129 ? -2.315 -12.686 2.930 1.00 97.25 129 ASN A O 1
ATOM 968 N N . ILE A 1 130 ? -0.975 -14.391 2.354 1.00 96.56 130 ILE A N 1
ATOM 969 C CA . ILE A 1 130 ? -2.025 -15.427 2.338 1.00 96.56 130 ILE A CA 1
ATOM 970 C C . ILE A 1 130 ? -2.672 -15.702 3.703 1.00 96.56 130 ILE A C 1
ATOM 972 O O . ILE A 1 130 ? -3.764 -16.256 3.736 1.00 96.56 130 ILE A O 1
ATOM 976 N N . ASP A 1 131 ? -2.038 -15.291 4.800 1.00 96.69 131 ASP A N 1
ATOM 977 C CA . ASP A 1 131 ? -2.536 -15.481 6.166 1.00 96.69 131 ASP A CA 1
ATOM 978 C C . ASP A 1 131 ? -3.391 -14.282 6.635 1.00 96.69 131 ASP A C 1
ATOM 980 O O . ASP A 1 131 ? -3.854 -14.238 7.771 1.00 96.69 131 ASP A O 1
ATOM 984 N N . GLY A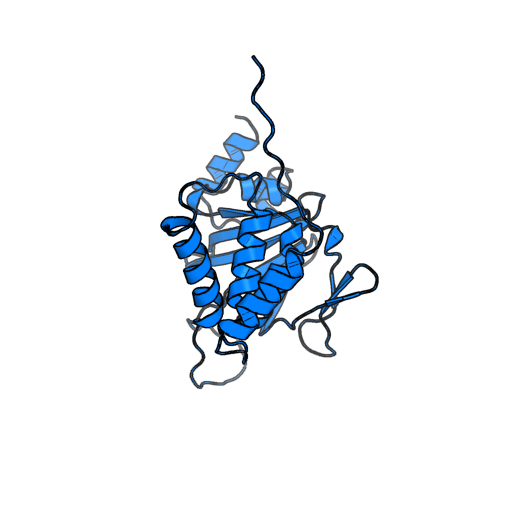 1 132 ? -3.597 -13.280 5.768 1.00 95.81 132 GLY A N 1
ATOM 985 C CA . GLY A 1 132 ? -4.357 -12.064 6.072 1.00 95.81 132 GLY A CA 1
ATOM 986 C C . GLY A 1 132 ? -3.568 -10.997 6.839 1.00 95.81 132 GLY A C 1
ATOM 987 O O . GLY A 1 132 ? -4.146 -9.981 7.224 1.00 95.81 132 GLY A O 1
ATOM 988 N N . GLY A 1 133 ? -2.265 -11.199 7.049 1.00 97.19 133 GLY A N 1
ATOM 989 C CA . GLY A 1 133 ? -1.357 -10.220 7.648 1.00 97.19 133 GLY A CA 1
ATOM 990 C C . GLY A 1 133 ? -0.828 -9.208 6.628 1.00 97.19 133 GLY A C 1
ATOM 991 O O . GLY A 1 133 ? -0.657 -9.533 5.452 1.00 97.19 133 GLY A O 1
ATOM 992 N N . ILE A 1 134 ? -0.523 -7.989 7.074 1.00 97.62 134 ILE A N 1
ATOM 993 C CA . ILE A 1 134 ? 0.164 -6.977 6.262 1.00 97.62 134 ILE A CA 1
ATOM 994 C C . ILE A 1 134 ? 1.659 -7.311 6.245 1.00 97.62 134 ILE A C 1
ATOM 996 O O . ILE A 1 134 ? 2.274 -7.469 7.292 1.00 97.62 134 ILE A O 1
ATOM 1000 N N . VAL A 1 135 ? 2.243 -7.421 5.052 1.00 96.50 135 VAL A N 1
ATOM 1001 C CA . VAL A 1 135 ? 3.687 -7.628 4.859 1.00 96.50 135 VAL A CA 1
ATOM 1002 C C . VAL A 1 135 ? 4.433 -6.306 5.026 1.00 96.50 135 VAL A C 1
ATOM 1004 O O . VAL A 1 135 ? 5.441 -6.246 5.718 1.00 96.50 135 VAL A O 1
ATOM 1007 N N . PHE A 1 136 ? 3.937 -5.254 4.374 1.00 96.94 136 PHE A N 1
ATOM 1008 C CA . PHE A 1 136 ? 4.403 -3.876 4.510 1.00 96.94 136 PHE A CA 1
ATOM 1009 C C . PHE A 1 136 ? 3.352 -2.916 3.944 1.00 96.94 136 PHE A C 1
ATOM 1011 O O . PHE A 1 136 ? 2.397 -3.322 3.264 1.00 96.94 136 PHE A O 1
ATOM 1018 N N . LYS A 1 137 ? 3.546 -1.632 4.228 1.00 96.56 137 LYS A N 1
ATOM 1019 C CA . LYS A 1 137 ? 2.709 -0.520 3.777 1.00 96.56 137 LYS A CA 1
ATOM 1020 C C . LYS A 1 137 ? 3.590 0.475 3.040 1.00 96.56 137 LYS A C 1
ATOM 1022 O O . LYS A 1 137 ? 4.703 0.725 3.486 1.00 96.56 137 LYS A O 1
ATOM 1027 N N . VAL A 1 138 ? 3.092 1.054 1.958 1.00 92.25 138 VAL A N 1
ATOM 1028 C CA . VAL A 1 138 ? 3.743 2.167 1.263 1.00 92.25 138 VAL A CA 1
ATOM 1029 C C . VAL A 1 138 ? 2.817 3.365 1.334 1.00 92.25 138 VAL A C 1
ATOM 1031 O O . VAL A 1 138 ? 1.717 3.318 0.791 1.00 92.25 138 VAL A O 1
ATOM 1034 N N . PHE A 1 139 ? 3.245 4.414 2.019 1.00 85.81 139 PHE A N 1
ATOM 1035 C CA . PHE A 1 139 ? 2.539 5.684 2.109 1.00 85.81 139 PHE A CA 1
ATOM 1036 C C . PHE A 1 139 ? 3.070 6.641 1.052 1.00 85.81 139 PHE A C 1
ATOM 1038 O O . PHE A 1 139 ? 4.281 6.745 0.852 1.00 85.81 139 PHE A O 1
ATOM 1045 N N . VAL A 1 140 ? 2.153 7.344 0.392 1.00 79.31 140 VAL A N 1
ATOM 1046 C CA . VAL A 1 140 ? 2.509 8.421 -0.535 1.00 79.31 140 VAL A CA 1
ATOM 1047 C C . VAL A 1 140 ? 3.135 9.560 0.275 1.00 79.31 140 VAL A C 1
ATOM 1049 O O . VAL A 1 140 ? 2.611 9.911 1.338 1.00 79.31 140 VAL A O 1
ATOM 1052 N N . GLY A 1 141 ? 4.256 10.108 -0.205 1.00 61.75 141 GLY A N 1
ATOM 1053 C CA . GLY A 1 141 ? 4.899 11.274 0.399 1.00 61.75 141 GLY A CA 1
ATOM 1054 C C . GLY A 1 141 ? 3.921 12.445 0.550 1.00 61.75 141 GLY A C 1
ATOM 1055 O O . GLY A 1 141 ? 2.999 12.615 -0.248 1.00 61.75 141 GLY A O 1
ATOM 1056 N N . ARG A 1 142 ? 4.089 13.234 1.616 1.00 53.75 142 ARG A N 1
ATOM 1057 C CA . ARG A 1 142 ? 3.351 14.486 1.823 1.00 53.75 142 ARG A CA 1
ATOM 1058 C C . ARG A 1 142 ? 4.260 15.647 1.441 1.00 53.75 142 ARG A C 1
ATOM 1060 O O . ARG A 1 142 ? 5.339 15.767 2.010 1.00 53.75 142 ARG A O 1
ATOM 1067 N N . ASP A 1 143 ? 3.770 16.536 0.585 1.00 46.19 143 ASP A N 1
ATOM 1068 C CA . ASP A 1 143 ? 4.480 17.763 0.186 1.00 46.19 143 ASP A CA 1
ATOM 1069 C C . ASP A 1 143 ? 4.531 18.842 1.290 1.00 46.19 143 ASP A C 1
ATOM 1071 O O . ASP A 1 143 ? 5.097 19.917 1.100 1.00 46.19 143 ASP A O 1
ATOM 1075 N N . GLU A 1 144 ? 3.980 18.584 2.480 1.00 35.28 144 GLU A N 1
ATOM 1076 C CA . GLU A 1 144 ? 3.934 19.558 3.571 1.00 35.28 144 GLU A CA 1
ATOM 1077 C C . GLU A 1 144 ? 4.815 19.141 4.753 1.00 35.28 144 GLU A C 1
ATOM 1079 O O . GLU A 1 144 ? 4.426 18.337 5.603 1.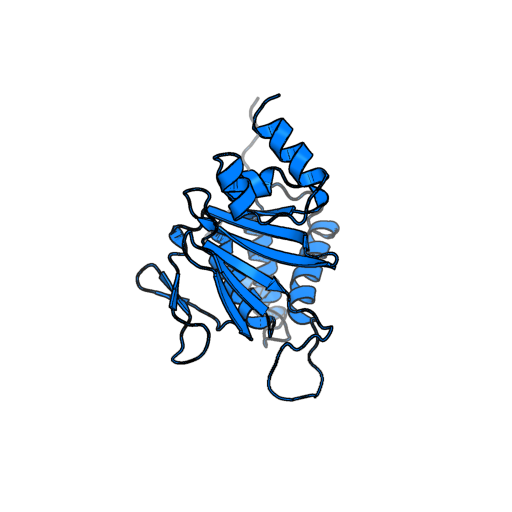00 35.28 144 GLU A O 1
ATOM 1084 N N . ASN A 1 145 ? 6.012 19.733 4.791 1.00 32.34 145 ASN A N 1
ATOM 1085 C CA . ASN A 1 145 ? 6.832 20.038 5.967 1.00 32.34 145 ASN A CA 1
ATOM 1086 C C . ASN A 1 145 ? 6.268 19.573 7.323 1.00 32.34 145 ASN A C 1
ATOM 1088 O O . ASN A 1 145 ? 5.373 20.229 7.841 1.00 32.34 145 ASN A O 1
ATOM 1092 N N . VAL A 1 146 ? 6.898 18.591 7.977 1.00 30.19 146 VAL A N 1
ATOM 1093 C CA . VAL A 1 146 ? 7.396 18.765 9.357 1.00 30.19 146 VAL A CA 1
ATOM 1094 C C . VAL A 1 146 ? 8.598 17.841 9.557 1.00 30.19 146 VAL A C 1
ATOM 1096 O O . VAL A 1 146 ? 8.470 16.626 9.677 1.00 30.19 146 VAL A O 1
ATOM 1099 N N . LYS A 1 147 ? 9.773 18.467 9.635 1.00 29.33 147 LYS A N 1
ATOM 1100 C CA . LYS A 1 147 ? 10.980 17.926 10.258 1.00 29.33 147 LYS A CA 1
ATOM 1101 C C . LYS A 1 147 ? 10.659 17.455 11.673 1.00 29.33 147 LYS A C 1
ATOM 1103 O O . LYS A 1 147 ? 10.160 18.259 12.455 1.00 29.33 147 LYS A O 1
ATOM 1108 N N . HIS A 1 148 ? 11.150 16.289 12.070 1.00 33.41 148 HIS A N 1
ATOM 1109 C CA . HIS A 1 148 ? 11.692 16.182 13.421 1.00 33.41 148 HIS A CA 1
ATOM 1110 C C . HIS A 1 148 ? 13.124 15.656 13.370 1.00 33.41 148 HIS A C 1
ATOM 1112 O O . HIS A 1 148 ? 13.379 14.464 13.434 1.00 33.41 148 HIS A O 1
ATOM 1118 N N . LYS A 1 149 ? 14.006 16.661 13.323 1.00 30.42 149 LYS A N 1
ATOM 1119 C CA . LYS A 1 149 ? 15.449 16.684 13.569 1.00 30.42 149 LYS A CA 1
ATOM 1120 C C . LYS A 1 149 ? 16.387 16.174 12.469 1.00 30.42 149 LYS A C 1
ATOM 1122 O O . LYS A 1 149 ? 16.373 15.018 12.086 1.00 30.42 149 LYS A O 1
ATOM 1127 N N . GLU A 1 150 ? 17.245 17.134 12.125 1.00 32.94 150 GLU A N 1
ATOM 1128 C CA . GLU A 1 150 ? 18.525 17.082 11.418 1.00 32.94 150 GLU A CA 1
ATOM 1129 C C . GLU A 1 150 ? 18.496 17.117 9.878 1.00 32.94 150 GLU A C 1
ATOM 1131 O O . GLU A 1 150 ? 18.242 16.141 9.185 1.00 32.94 150 GLU A O 1
ATOM 1136 N N . ASP A 1 151 ? 18.803 18.343 9.431 1.00 28.66 151 ASP A N 1
ATOM 1137 C CA . ASP A 1 151 ? 19.469 18.779 8.205 1.00 28.66 151 ASP A CA 1
ATOM 1138 C C . ASP A 1 151 ? 18.692 18.937 6.887 1.00 28.66 151 ASP A C 1
ATOM 1140 O O . ASP A 1 151 ? 17.758 18.224 6.551 1.00 28.66 151 ASP A O 1
ATOM 1144 N N . GLU A 1 152 ? 19.045 20.041 6.218 1.00 26.70 152 GLU A N 1
ATOM 1145 C CA . GLU A 1 152 ? 18.594 20.604 4.935 1.00 26.70 152 GLU A CA 1
ATOM 1146 C C . GLU A 1 152 ? 18.371 19.551 3.809 1.00 26.70 152 GLU A C 1
ATOM 1148 O O . GLU A 1 152 ? 18.869 18.438 3.883 1.00 26.70 152 GLU A O 1
ATOM 1153 N N . TYR A 1 153 ? 17.630 19.780 2.715 1.00 34.16 153 TYR A N 1
ATOM 1154 C CA . TYR A 1 153 ? 17.806 20.838 1.712 1.00 34.16 153 TYR A CA 1
ATOM 1155 C C . TYR A 1 153 ? 16.565 21.025 0.823 1.00 34.16 153 TYR A C 1
ATOM 1157 O O . TYR A 1 153 ? 15.845 20.093 0.482 1.00 34.16 153 TYR A O 1
ATOM 1165 N N . VAL A 1 154 ? 16.373 22.272 0.399 1.00 34.81 154 VAL A N 1
ATOM 1166 C CA . VAL A 1 154 ? 15.444 22.712 -0.653 1.00 34.81 154 VAL A CA 1
ATOM 1167 C C . VAL A 1 154 ? 16.036 22.387 -2.037 1.00 34.81 154 VAL A C 1
ATOM 1169 O O . VAL A 1 154 ? 17.241 22.568 -2.200 1.00 34.81 154 VAL A O 1
ATOM 1172 N N . ARG A 1 155 ? 15.203 22.049 -3.043 1.00 28.38 155 ARG A N 1
ATOM 1173 C CA . ARG A 1 155 ? 15.082 22.723 -4.374 1.00 28.38 155 ARG A CA 1
ATOM 1174 C C . ARG A 1 155 ? 14.607 21.798 -5.515 1.00 28.38 155 ARG A C 1
ATOM 1176 O O . ARG A 1 155 ? 15.388 21.007 -6.021 1.00 28.38 155 ARG A O 1
ATOM 1183 N N . GLY A 1 156 ? 13.406 22.092 -6.030 1.00 31.61 156 GLY A N 1
ATOM 1184 C CA . GLY A 1 156 ? 13.138 22.181 -7.478 1.00 31.61 156 GLY A CA 1
ATOM 1185 C C . GLY A 1 156 ? 12.576 20.955 -8.216 1.00 31.61 156 GLY A C 1
ATOM 1186 O O . GLY A 1 156 ? 13.256 19.949 -8.357 1.00 31.61 156 GLY A O 1
ATOM 1187 N N . ASP A 1 157 ? 11.361 21.148 -8.747 1.00 37.69 157 ASP A N 1
ATOM 1188 C CA . ASP A 1 157 ? 10.651 20.546 -9.895 1.00 37.69 157 ASP A CA 1
ATOM 1189 C C . ASP A 1 157 ? 10.775 19.041 -10.214 1.00 37.69 157 ASP A C 1
ATOM 1191 O O . ASP A 1 157 ? 11.597 18.619 -11.029 1.00 37.69 157 ASP A O 1
ATOM 1195 N N . ALA A 1 158 ? 9.800 18.246 -9.751 1.00 35.28 158 ALA A N 1
ATOM 1196 C CA . ALA A 1 158 ? 9.398 17.002 -10.422 1.00 35.28 158 ALA A CA 1
ATOM 1197 C C . ALA A 1 158 ? 7.883 16.731 -10.256 1.00 35.28 158 ALA A C 1
ATOM 1199 O O . ALA A 1 158 ? 7.376 16.679 -9.142 1.00 35.28 158 ALA A O 1
ATOM 1200 N N . HIS A 1 159 ? 7.149 16.568 -11.370 1.00 41.31 159 HIS A N 1
ATOM 1201 C CA . HIS A 1 159 ? 5.678 16.428 -11.423 1.00 41.31 159 HIS A CA 1
ATOM 1202 C C . HIS A 1 159 ? 5.182 14.990 -11.738 1.00 41.31 159 HIS A C 1
ATOM 1204 O O . HIS A 1 159 ? 5.781 14.277 -12.545 1.00 41.31 159 HIS A O 1
ATOM 1210 N N . THR A 1 160 ? 3.998 14.634 -11.212 1.00 37.44 160 THR A N 1
ATOM 1211 C CA . THR A 1 160 ? 3.210 13.367 -11.248 1.00 37.44 160 THR A CA 1
ATOM 1212 C C . THR A 1 160 ? 2.683 12.861 -12.614 1.00 37.44 160 THR A C 1
ATOM 1214 O O . THR A 1 160 ? 1.881 11.929 -12.689 1.00 37.44 160 THR A O 1
ATOM 1217 N N . ASN A 1 161 ? 3.129 13.400 -13.748 1.00 37.78 161 ASN A N 1
ATOM 1218 C CA . ASN A 1 161 ? 2.341 13.326 -14.993 1.00 37.78 161 ASN A CA 1
ATOM 1219 C C . ASN A 1 161 ? 2.374 11.990 -15.785 1.00 37.78 161 ASN A C 1
ATOM 1221 O O . ASN A 1 161 ? 1.553 11.793 -16.685 1.00 37.78 161 ASN A O 1
ATOM 1225 N N . THR A 1 162 ? 3.285 11.046 -15.510 1.00 38.16 162 THR A N 1
ATOM 1226 C CA . THR A 1 162 ? 3.443 9.837 -16.362 1.00 38.16 162 THR A CA 1
ATOM 1227 C C . THR A 1 162 ? 2.562 8.659 -15.925 1.00 38.16 162 THR A C 1
ATOM 1229 O O . THR A 1 162 ? 1.878 8.068 -16.769 1.00 38.16 162 THR A O 1
ATOM 1232 N N . ALA A 1 163 ? 2.515 8.346 -14.625 1.00 39.31 163 ALA A N 1
ATOM 1233 C CA . ALA A 1 163 ? 1.646 7.298 -14.077 1.00 39.31 163 ALA A CA 1
ATOM 1234 C C . ALA A 1 163 ? 0.166 7.711 -14.170 1.00 39.31 163 ALA A C 1
ATOM 1236 O O . ALA A 1 163 ? -0.675 6.958 -14.671 1.00 39.31 163 ALA A O 1
ATOM 1237 N N . GLU A 1 164 ? -0.141 8.968 -13.833 1.00 45.00 164 GLU A N 1
ATOM 1238 C CA . GLU A 1 164 ? -1.461 9.567 -14.049 1.00 45.00 164 GLU A CA 1
ATOM 1239 C C . GLU A 1 164 ? -1.877 9.526 -15.526 1.00 45.00 164 GLU A C 1
ATOM 1241 O O . GLU A 1 164 ? -3.036 9.239 -15.833 1.00 45.00 164 GLU A O 1
ATOM 1246 N N . GLY A 1 165 ? -0.938 9.733 -16.458 1.00 47.25 165 GLY A N 1
ATOM 1247 C CA . GLY A 1 165 ? -1.178 9.668 -17.901 1.00 47.25 165 GLY A CA 1
ATOM 1248 C C . GLY A 1 165 ? -1.579 8.274 -18.395 1.00 47.25 165 GLY A C 1
ATOM 1249 O O . GLY A 1 165 ? -2.548 8.141 -19.148 1.00 47.25 165 GLY A O 1
ATOM 1250 N N . PHE A 1 166 ? -0.890 7.223 -17.943 1.00 47.12 166 PHE A N 1
ATOM 1251 C CA . PHE A 1 166 ? -1.245 5.837 -18.269 1.00 47.12 166 PHE A CA 1
ATOM 1252 C C . PHE A 1 166 ? -2.621 5.458 -17.698 1.00 47.12 166 PHE A C 1
ATOM 1254 O O . PHE A 1 166 ? -3.493 4.997 -18.445 1.00 47.12 166 PHE A O 1
ATOM 1261 N N . PHE A 1 167 ? -2.872 5.748 -16.414 1.00 54.31 167 PHE A N 1
ATOM 1262 C CA . PHE A 1 167 ? -4.174 5.498 -15.785 1.00 54.31 167 PHE A CA 1
ATOM 1263 C C . PHE A 1 167 ? -5.301 6.327 -16.415 1.00 54.31 167 PHE A C 1
ATOM 1265 O O . PHE A 1 167 ? -6.425 5.837 -16.532 1.00 54.31 167 PHE A O 1
ATOM 1272 N N . SER A 1 168 ? -5.016 7.541 -16.887 1.00 52.03 168 SER A N 1
ATOM 1273 C CA . SER A 1 168 ? -5.990 8.401 -17.570 1.00 52.03 168 SER A CA 1
ATOM 1274 C C . SER A 1 168 ? -6.357 7.906 -18.972 1.00 52.03 168 SER A C 1
ATOM 1276 O O . SER A 1 168 ? -7.514 8.029 -19.376 1.00 52.03 168 SER A O 1
ATOM 1278 N N . ILE A 1 169 ? -5.407 7.350 -19.735 1.00 57.62 169 ILE A N 1
ATOM 1279 C CA . ILE A 1 169 ? -5.667 6.761 -21.064 1.00 57.62 169 ILE A CA 1
ATOM 1280 C C . ILE A 1 169 ? -6.423 5.437 -20.916 1.00 57.62 169 ILE A C 1
ATOM 1282 O O . ILE A 1 169 ? -7.410 5.207 -21.619 1.00 57.62 169 ILE A O 1
ATOM 1286 N N . PHE A 1 170 ? -6.010 4.607 -19.957 1.00 58.78 170 PHE A N 1
ATOM 1287 C CA . PHE A 1 170 ? -6.666 3.341 -19.649 1.00 58.78 170 PHE A CA 1
ATOM 1288 C C . PHE A 1 170 ? -8.120 3.550 -19.195 1.00 58.78 170 PHE A C 1
ATOM 1290 O O . PHE A 1 170 ? -9.036 2.971 -19.778 1.00 58.78 170 PHE A O 1
ATOM 1297 N N . LYS A 1 171 ? -8.371 4.450 -18.231 1.00 55.81 171 LYS A N 1
ATOM 1298 C CA . LYS A 1 171 ? -9.732 4.773 -17.764 1.00 55.81 171 LYS A CA 1
ATOM 1299 C C . LYS A 1 171 ? -10.612 5.347 -18.886 1.00 55.81 171 LYS A C 1
ATOM 1301 O O . LYS A 1 171 ? -11.745 4.901 -19.041 1.00 55.81 171 LYS A O 1
ATOM 1306 N N . ARG A 1 172 ? -10.102 6.274 -19.716 1.00 62.53 172 ARG A N 1
ATOM 1307 C CA . ARG A 1 172 ? -10.869 6.847 -20.846 1.00 62.53 172 ARG A CA 1
ATOM 1308 C C . ARG A 1 172 ? -11.234 5.815 -21.909 1.00 62.53 172 ARG A C 1
ATOM 1310 O O . ARG A 1 172 ? -12.360 5.821 -22.398 1.00 62.53 172 ARG A O 1
ATOM 1317 N N . GLY A 1 173 ? -10.315 4.922 -22.265 1.00 56.72 173 GLY A N 1
ATOM 1318 C CA . GLY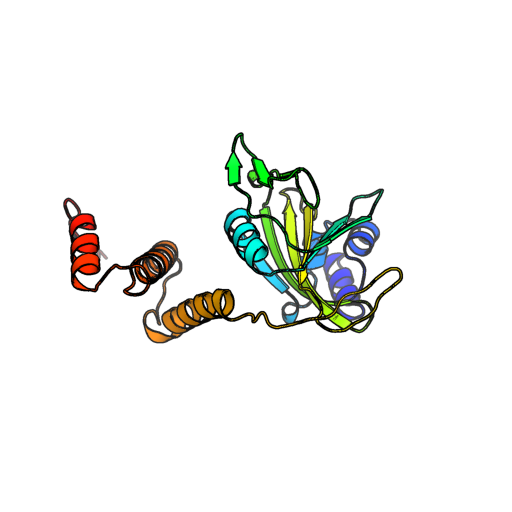 A 1 173 ? -10.567 3.900 -23.279 1.00 56.72 173 GLY A CA 1
ATOM 1319 C C . GLY A 1 173 ? -11.621 2.867 -22.857 1.00 56.72 173 GLY A C 1
ATOM 1320 O O . GLY A 1 173 ? -12.424 2.444 -23.690 1.00 56.72 173 GLY A O 1
ATOM 1321 N N . MET A 1 174 ? -11.677 2.534 -21.564 1.00 56.56 174 MET A N 1
ATOM 1322 C CA . MET A 1 174 ? -12.710 1.662 -20.989 1.00 56.56 174 MET A CA 1
ATOM 1323 C C . MET A 1 174 ? -14.101 2.311 -20.972 1.00 56.56 174 MET A C 1
ATOM 1325 O O . MET A 1 174 ? -15.093 1.615 -21.161 1.00 56.56 174 MET A O 1
ATOM 1329 N N . THR A 1 175 ? -14.179 3.634 -20.807 1.00 54.91 175 THR A N 1
ATOM 1330 C CA . THR A 1 175 ? -15.442 4.392 -20.868 1.00 54.91 175 THR A CA 1
ATOM 1331 C C . THR A 1 175 ? -15.893 4.694 -22.306 1.00 54.91 175 THR A C 1
ATOM 1333 O O . THR A 1 175 ? -17.089 4.784 -22.569 1.00 54.91 175 THR A O 1
ATOM 1336 N N . GLY A 1 176 ? -14.959 4.870 -23.249 1.00 57.44 176 GLY A N 1
ATOM 1337 C CA . GLY A 1 176 ? -15.251 5.314 -24.619 1.00 57.44 176 GLY A CA 1
ATOM 1338 C C . GLY A 1 176 ? -15.340 4.197 -25.663 1.00 57.44 176 GLY A C 1
ATOM 1339 O O . GLY A 1 176 ? -16.365 4.040 -26.310 1.00 57.44 176 GLY A O 1
ATOM 1340 N N . VAL A 1 177 ? -14.265 3.430 -25.856 1.00 56.31 177 VAL A N 1
ATOM 1341 C CA . VAL A 1 177 ? -14.144 2.459 -26.965 1.00 56.31 177 VAL A CA 1
ATOM 1342 C C . VAL A 1 177 ? -14.694 1.083 -26.575 1.00 56.31 177 VAL A C 1
ATOM 1344 O O . VAL A 1 177 ? -15.284 0.392 -27.400 1.00 56.31 177 VAL A O 1
ATOM 1347 N N . TYR A 1 178 ? -14.549 0.693 -25.304 1.00 55.69 178 TYR A N 1
ATOM 1348 C CA . TYR A 1 178 ? -14.974 -0.616 -24.789 1.00 55.69 178 TYR A CA 1
ATOM 1349 C C . TYR A 1 178 ? -16.166 -0.501 -23.830 1.00 55.69 178 TYR A C 1
ATOM 1351 O O . TYR A 1 178 ? -16.154 -1.082 -22.744 1.00 55.69 178 TYR A O 1
ATOM 1359 N N . GLN A 1 179 ? -17.211 0.223 -24.249 1.00 45.62 179 GLN A N 1
ATOM 1360 C CA . GLN A 1 179 ? -18.389 0.546 -23.421 1.00 45.62 179 GLN A CA 1
ATOM 1361 C C . GLN A 1 179 ? -19.126 -0.694 -22.886 1.00 45.62 179 GLN A C 1
ATOM 1363 O O . GLN A 1 179 ? -19.762 -0.646 -21.836 1.00 45.62 179 GLN A O 1
ATOM 1368 N N . HIS A 1 180 ? -18.976 -1.837 -23.563 1.00 45.59 180 HIS A N 1
ATOM 1369 C CA . HIS A 1 180 ? -19.510 -3.134 -23.142 1.00 45.59 180 HIS A CA 1
ATOM 1370 C C . HIS A 1 180 ? -18.394 -4.167 -22.922 1.00 45.59 180 HIS A C 1
ATOM 1372 O O . HIS A 1 180 ? -18.375 -5.251 -23.508 1.00 45.59 180 HIS A O 1
ATOM 1378 N N . CYS A 1 181 ? -17.432 -3.828 -22.061 1.00 41.88 181 CYS A N 1
ATOM 1379 C CA . CYS A 1 181 ? -16.366 -4.734 -21.644 1.00 41.88 181 CYS A CA 1
ATOM 1380 C C . CYS A 1 181 ? -16.914 -5.897 -20.793 1.00 41.88 181 CYS A C 1
ATOM 1382 O O . CYS A 1 181 ? -17.248 -5.742 -19.616 1.00 41.88 181 CYS A O 1
ATOM 1384 N N . ASN A 1 182 ? -16.929 -7.108 -21.352 1.00 44.91 182 ASN A N 1
ATOM 1385 C CA . ASN A 1 182 ? -17.227 -8.312 -20.581 1.00 44.91 182 ASN A CA 1
ATOM 1386 C C . ASN A 1 182 ? -15.985 -8.754 -19.782 1.00 44.91 182 ASN A C 1
ATOM 1388 O O . ASN A 1 182 ? -14.905 -8.938 -20.349 1.00 44.91 182 ASN A O 1
ATOM 1392 N N . LYS A 1 183 ? -16.145 -8.992 -18.471 1.00 43.88 183 LYS A N 1
ATOM 1393 C CA . LYS A 1 183 ? -15.073 -9.428 -17.552 1.00 43.88 183 LYS A CA 1
ATOM 1394 C C . LYS A 1 183 ? -14.284 -10.643 -18.065 1.00 43.88 183 LYS A C 1
ATOM 1396 O O . LYS A 1 183 ? -13.091 -10.749 -17.795 1.00 43.88 183 LYS A O 1
ATOM 1401 N N . ARG A 1 184 ? -14.908 -11.525 -18.858 1.00 40.00 184 ARG A N 1
ATOM 1402 C CA . ARG A 1 184 ? -14.259 -12.710 -19.455 1.00 40.00 184 ARG A CA 1
ATOM 1403 C C . ARG A 1 184 ? -13.147 -12.370 -20.458 1.00 40.00 184 ARG A C 1
ATOM 1405 O O . ARG A 1 184 ? -12.295 -13.213 -20.723 1.00 40.00 184 ARG A O 1
ATOM 1412 N N . HIS A 1 185 ? -13.112 -11.144 -20.982 1.00 48.78 185 HIS A N 1
ATOM 1413 C CA . HIS A 1 185 ? -12.114 -10.684 -21.952 1.00 48.78 185 HIS A CA 1
ATOM 1414 C C . HIS A 1 185 ? -11.208 -9.568 -21.414 1.00 48.78 185 HIS A C 1
ATOM 1416 O O . HIS A 1 185 ? -10.406 -9.031 -22.172 1.00 48.78 185 HIS A O 1
ATOM 1422 N N . LEU A 1 186 ? -11.252 -9.278 -20.105 1.00 51.16 186 LEU A N 1
ATOM 1423 C CA . LEU A 1 186 ? -10.455 -8.220 -19.465 1.00 51.16 186 LEU A CA 1
ATOM 1424 C C . LEU A 1 186 ? -8.955 -8.321 -19.770 1.00 51.16 186 LEU A C 1
ATOM 1426 O O . LEU A 1 186 ? -8.300 -7.324 -20.055 1.00 51.16 186 LEU A O 1
ATOM 1430 N N . ARG A 1 187 ? -8.427 -9.546 -19.805 1.00 45.75 187 ARG A N 1
ATOM 1431 C CA . ARG A 1 187 ? -7.031 -9.819 -20.163 1.00 45.75 187 ARG A CA 1
ATOM 1432 C C . ARG A 1 187 ? -6.691 -9.431 -21.611 1.00 45.75 187 ARG A C 1
ATOM 1434 O O . ARG A 1 187 ? -5.549 -9.085 -21.879 1.00 45.75 187 ARG A O 1
ATOM 1441 N N . ARG A 1 188 ? -7.658 -9.467 -22.535 1.00 53.97 188 ARG A N 1
ATOM 1442 C CA . ARG A 1 188 ? -7.473 -9.029 -23.930 1.00 53.97 188 ARG A CA 1
ATOM 1443 C C . ARG A 1 188 ? -7.476 -7.504 -24.038 1.00 53.97 188 ARG A C 1
ATOM 1445 O O . ARG A 1 188 ? -6.637 -6.979 -24.753 1.00 53.97 188 ARG A O 1
ATOM 1452 N N . TYR A 1 189 ? -8.327 -6.812 -23.275 1.00 54.19 189 TYR A N 1
ATOM 1453 C CA . TYR A 1 189 ? -8.320 -5.343 -23.219 1.00 54.19 189 TYR A CA 1
ATOM 1454 C C . TYR A 1 189 ? -7.026 -4.815 -22.597 1.00 54.19 189 TYR A C 1
ATOM 1456 O O . TYR A 1 189 ? -6.391 -3.932 -23.160 1.00 54.19 189 TYR A O 1
ATOM 1464 N N . LEU A 1 190 ? -6.570 -5.411 -21.491 1.00 54.56 190 LEU A N 1
ATOM 1465 C CA . LEU A 1 190 ? -5.285 -5.055 -20.881 1.00 54.56 190 LEU A CA 1
ATOM 1466 C C . LEU A 1 190 ? -4.107 -5.304 -21.835 1.00 54.56 190 LEU A C 1
ATOM 1468 O O . LEU A 1 190 ? -3.265 -4.427 -21.986 1.00 54.56 190 LEU A O 1
ATOM 1472 N N . ALA A 1 191 ? -4.085 -6.448 -22.528 1.00 59.31 191 ALA A N 1
ATOM 1473 C CA . ALA A 1 191 ? -3.055 -6.748 -23.524 1.00 59.31 191 ALA A CA 1
ATOM 1474 C C . ALA A 1 191 ? -3.088 -5.787 -24.725 1.00 59.31 191 ALA A C 1
ATOM 1476 O O . ALA A 1 191 ? -2.053 -5.480 -25.305 1.00 59.31 191 ALA A O 1
ATOM 1477 N N . GLU A 1 192 ? -4.266 -5.294 -25.102 1.00 61.00 192 GLU A N 1
ATOM 1478 C CA . GLU A 1 192 ? -4.414 -4.331 -26.188 1.00 61.00 192 GLU A CA 1
ATOM 1479 C C . GLU A 1 192 ? -3.957 -2.919 -25.791 1.00 61.00 192 GLU A C 1
ATOM 1481 O O . GLU A 1 192 ? -3.248 -2.271 -26.563 1.00 61.00 192 GLU A O 1
ATOM 1486 N N . PHE A 1 193 ? -4.322 -2.442 -24.596 1.00 63.94 193 PHE A N 1
ATOM 1487 C CA . PHE A 1 193 ? -3.849 -1.149 -24.091 1.00 63.94 193 PHE A CA 1
ATOM 1488 C C . PHE A 1 193 ? -2.336 -1.151 -23.877 1.00 63.94 193 PHE A C 1
ATOM 1490 O O . PHE A 1 193 ? -1.679 -0.182 -24.252 1.00 63.94 193 PHE A O 1
ATOM 1497 N N . ASP A 1 194 ? -1.783 -2.252 -23.371 1.00 58.41 194 ASP A N 1
ATOM 1498 C CA . ASP A 1 194 ? -0.339 -2.459 -23.278 1.00 58.41 194 ASP A CA 1
ATOM 1499 C C . ASP A 1 194 ? 0.327 -2.463 -24.668 1.00 58.41 194 ASP A C 1
ATOM 1501 O O . ASP A 1 194 ? 1.255 -1.693 -24.917 1.00 58.41 194 ASP A O 1
ATOM 1505 N N . PHE A 1 195 ? -0.211 -3.221 -25.635 1.00 69.88 195 PHE A N 1
ATOM 1506 C CA . PHE A 1 195 ? 0.322 -3.272 -27.002 1.00 69.88 195 PHE A CA 1
ATOM 1507 C C . PHE A 1 195 ? 0.327 -1.898 -27.688 1.00 69.88 195 PHE A C 1
ATOM 1509 O O . PHE A 1 195 ? 1.325 -1.526 -28.308 1.00 69.88 195 PHE A O 1
ATOM 1516 N N . ARG A 1 196 ? -0.756 -1.119 -27.562 1.00 64.38 196 ARG A N 1
ATOM 1517 C CA . ARG A 1 196 ? -0.868 0.226 -28.155 1.00 64.38 196 ARG A CA 1
ATOM 1518 C C . ARG A 1 196 ? 0.037 1.241 -27.466 1.00 64.38 196 ARG A C 1
ATOM 1520 O O . ARG A 1 196 ? 0.625 2.083 -28.140 1.00 64.38 196 ARG A O 1
ATOM 1527 N N . TYR A 1 197 ? 0.144 1.176 -26.140 1.00 63.84 197 TYR A N 1
ATOM 1528 C CA . TYR A 1 197 ? 0.987 2.093 -25.381 1.00 63.84 197 TYR A CA 1
ATOM 1529 C C . TYR A 1 197 ? 2.470 1.825 -25.663 1.00 63.84 197 TYR A C 1
ATOM 1531 O O . TYR A 1 197 ? 3.228 2.770 -25.881 1.00 63.84 197 TYR A O 1
ATOM 1539 N N . SER A 1 198 ? 2.867 0.557 -25.759 1.00 62.84 198 SER A N 1
ATOM 1540 C CA . SER A 1 198 ? 4.251 0.125 -25.994 1.00 62.84 198 SER A CA 1
ATOM 1541 C C . SER A 1 198 ? 4.688 0.192 -27.467 1.00 62.84 198 SER A C 1
ATOM 1543 O O . SER A 1 198 ? 5.880 0.249 -27.752 1.00 62.84 198 SER A O 1
ATOM 1545 N N . ASN A 1 199 ? 3.749 0.256 -28.418 1.00 66.25 199 ASN A N 1
ATOM 1546 C CA . ASN A 1 199 ? 4.025 0.463 -29.845 1.00 66.25 199 ASN A CA 1
ATOM 1547 C C . ASN A 1 199 ? 3.433 1.810 -30.290 1.00 66.25 199 ASN A C 1
ATOM 1549 O O . ASN A 1 199 ? 2.351 1.874 -30.872 1.00 66.25 199 ASN A O 1
ATOM 1553 N N . ARG A 1 200 ? 4.122 2.909 -29.973 1.00 69.81 200 ARG A N 1
ATOM 1554 C CA . ARG A 1 200 ? 3.698 4.271 -30.334 1.00 69.81 200 ARG A CA 1
ATOM 1555 C C . ARG A 1 200 ? 4.845 5.061 -30.950 1.00 69.81 200 ARG A C 1
ATOM 1557 O O . ARG A 1 200 ? 6.002 4.780 -30.652 1.00 69.81 200 ARG A O 1
ATOM 1564 N N . VAL A 1 201 ? 4.515 6.114 -31.697 1.00 67.62 201 VAL A N 1
ATOM 1565 C CA . VAL A 1 201 ? 5.483 6.969 -32.413 1.00 67.62 201 VAL A CA 1
ATOM 1566 C C . VAL A 1 201 ? 6.597 7.485 -31.496 1.00 67.62 201 VAL A C 1
ATOM 1568 O O . VAL A 1 201 ? 7.763 7.467 -31.869 1.00 67.62 201 VAL A O 1
ATOM 1571 N N . LYS A 1 202 ? 6.265 7.841 -30.244 1.00 63.41 202 LYS A N 1
ATOM 1572 C CA . LYS A 1 202 ? 7.241 8.279 -29.224 1.00 63.41 202 LYS A CA 1
ATOM 1573 C C . LYS A 1 202 ? 8.331 7.233 -28.911 1.00 63.41 202 LYS A C 1
ATOM 1575 O O . LYS A 1 202 ? 9.368 7.591 -28.374 1.00 63.41 202 LYS A O 1
ATOM 1580 N N . LEU A 1 203 ? 8.095 5.960 -29.220 1.00 66.56 203 LEU A N 1
ATOM 1581 C CA . LEU A 1 203 ? 9.033 4.845 -29.046 1.00 66.56 203 LEU A CA 1
ATOM 1582 C C . LEU A 1 203 ? 9.617 4.357 -30.385 1.00 66.56 203 LEU A C 1
ATOM 1584 O O . LEU A 1 203 ? 10.130 3.245 -30.462 1.00 66.56 203 LEU A O 1
ATOM 1588 N N . GLY A 1 204 ? 9.518 5.162 -31.448 1.00 70.25 204 GLY A N 1
ATOM 1589 C CA . GLY A 1 204 ? 10.070 4.836 -32.767 1.00 70.25 204 GLY A CA 1
ATOM 1590 C C . GLY A 1 204 ? 9.268 3.793 -33.547 1.00 70.25 204 GLY A C 1
ATOM 1591 O O . GLY A 1 204 ? 9.791 3.200 -34.485 1.00 70.25 204 GLY A O 1
ATOM 1592 N N . VAL A 1 205 ? 8.012 3.540 -33.161 1.00 73.94 205 VAL A N 1
ATOM 1593 C CA . VAL A 1 205 ? 7.112 2.620 -33.870 1.00 73.94 205 VAL A CA 1
ATOM 1594 C C . VAL A 1 205 ? 5.989 3.431 -34.498 1.00 73.94 205 VAL A C 1
ATOM 1596 O O . VAL A 1 205 ? 5.108 3.922 -33.787 1.00 73.94 205 VAL A O 1
ATOM 1599 N N . ASP A 1 206 ? 6.046 3.595 -35.815 1.00 82.00 206 ASP A N 1
ATOM 1600 C CA . ASP A 1 206 ? 5.002 4.261 -36.586 1.00 82.00 206 ASP A CA 1
ATOM 1601 C C . ASP A 1 206 ? 3.785 3.347 -36.820 1.00 82.00 206 ASP A C 1
ATOM 1603 O O . ASP A 1 206 ? 3.747 2.176 -36.419 1.00 82.00 206 ASP A O 1
ATOM 1607 N N . ASP A 1 207 ? 2.744 3.905 -37.433 1.00 74.75 207 ASP A N 1
ATOM 1608 C CA . ASP A 1 207 ? 1.475 3.203 -37.621 1.00 74.75 207 ASP A CA 1
ATOM 1609 C C . ASP A 1 207 ? 1.578 2.031 -38.602 1.00 74.75 207 ASP A C 1
ATOM 1611 O O . ASP A 1 207 ? 0.906 1.011 -38.407 1.00 74.75 207 ASP A O 1
ATOM 1615 N N . ILE A 1 208 ? 2.453 2.133 -39.606 1.00 82.31 208 ILE A N 1
ATOM 1616 C CA . ILE A 1 208 ? 2.705 1.062 -40.575 1.00 82.31 208 ILE A CA 1
ATOM 1617 C C . ILE A 1 208 ? 3.393 -0.106 -39.863 1.00 82.31 208 ILE A C 1
ATOM 1619 O O . ILE A 1 208 ? 2.871 -1.223 -39.866 1.00 82.31 208 ILE A O 1
ATOM 1623 N N . ALA A 1 209 ? 4.482 0.157 -39.139 1.00 76.56 209 ALA A N 1
ATOM 1624 C CA . ALA A 1 209 ? 5.218 -0.851 -38.383 1.00 76.56 209 ALA A CA 1
ATOM 1625 C C . ALA A 1 209 ? 4.354 -1.495 -37.293 1.00 76.56 209 ALA A C 1
ATOM 1627 O O . ALA A 1 209 ? 4.427 -2.705 -37.058 1.00 76.56 209 ALA A O 1
ATOM 1628 N N . ARG A 1 210 ? 3.494 -0.718 -36.625 1.00 81.94 210 ARG A N 1
ATOM 1629 C CA . ARG A 1 210 ? 2.530 -1.259 -35.660 1.00 81.94 210 ARG A CA 1
ATOM 1630 C C . ARG A 1 210 ? 1.518 -2.193 -36.322 1.00 81.94 210 ARG A C 1
ATOM 1632 O O . ARG A 1 210 ? 1.201 -3.238 -35.751 1.00 81.94 210 ARG A O 1
ATOM 1639 N N . THR A 1 211 ? 1.032 -1.841 -37.509 1.00 76.62 211 THR A N 1
ATOM 1640 C CA . THR A 1 211 ? 0.069 -2.652 -38.266 1.00 76.62 211 THR A CA 1
ATOM 1641 C C . THR A 1 211 ? 0.700 -3.963 -38.727 1.00 76.62 211 THR A C 1
ATOM 1643 O O . THR A 1 211 ? 0.128 -5.033 -38.517 1.00 76.62 211 THR A O 1
ATOM 1646 N N . GLU A 1 212 ? 1.926 -3.921 -39.247 1.00 79.88 212 GLU A N 1
ATOM 1647 C CA . GLU A 1 212 ? 2.681 -5.125 -39.608 1.00 79.88 212 GLU A CA 1
ATOM 1648 C C . GLU A 1 212 ? 2.919 -6.048 -38.406 1.00 79.88 212 GLU A C 1
ATOM 1650 O O . GLU A 1 212 ? 2.760 -7.269 -38.505 1.00 79.88 212 GLU A O 1
ATOM 1655 N N . ARG A 1 213 ? 3.264 -5.475 -37.243 1.00 81.38 213 ARG A N 1
ATOM 1656 C CA . ARG A 1 213 ? 3.425 -6.223 -35.983 1.00 81.38 213 ARG A CA 1
ATOM 1657 C C . ARG A 1 213 ? 2.125 -6.903 -35.559 1.00 81.38 213 ARG A C 1
ATOM 1659 O O . ARG A 1 213 ? 2.165 -8.041 -35.096 1.00 81.38 213 ARG A O 1
ATOM 1666 N N . ALA A 1 214 ? 0.982 -6.245 -35.748 1.00 73.75 214 ALA A N 1
ATOM 1667 C CA . ALA A 1 214 ? -0.321 -6.830 -35.456 1.00 73.75 214 ALA A CA 1
ATOM 1668 C C . ALA A 1 214 ? -0.661 -7.988 -36.415 1.00 73.75 214 ALA A C 1
ATOM 1670 O O . ALA A 1 214 ? -1.064 -9.057 -35.955 1.00 73.75 214 ALA A O 1
ATOM 1671 N N . LEU A 1 215 ? -0.432 -7.818 -37.725 1.00 76.06 215 LEU A N 1
ATOM 1672 C CA . LEU A 1 215 ? -0.710 -8.827 -38.761 1.00 76.06 215 LEU A CA 1
ATOM 1673 C C . LEU A 1 215 ? 0.089 -10.121 -38.561 1.00 76.06 215 LEU A C 1
ATOM 1675 O O . LEU A 1 215 ? -0.457 -11.219 -38.684 1.00 76.06 215 LEU A O 1
ATOM 1679 N N . LYS A 1 216 ? 1.362 -10.013 -38.163 1.00 76.94 216 LYS A N 1
ATOM 1680 C CA . LYS A 1 216 ? 2.199 -11.178 -37.824 1.00 76.94 216 LYS A CA 1
ATOM 1681 C C . LYS A 1 216 ? 1.606 -12.020 -36.688 1.00 76.94 216 LYS A C 1
ATOM 1683 O O . LYS A 1 216 ? 1.770 -13.235 -36.677 1.00 76.94 216 LYS A O 1
ATOM 1688 N N . GLY A 1 217 ? 0.859 -11.404 -35.768 1.00 67.50 217 GLY A N 1
ATOM 1689 C CA . GLY A 1 217 ? 0.179 -12.091 -34.666 1.00 67.50 217 GLY A CA 1
ATOM 1690 C C . GLY A 1 217 ? -1.072 -12.894 -35.059 1.00 67.50 217 GLY A C 1
ATOM 1691 O O . GLY A 1 217 ? -1.633 -13.586 -34.195 1.00 67.50 217 GLY A O 1
ATOM 1692 N N . ILE A 1 218 ? -1.515 -12.798 -36.323 1.00 67.81 218 ILE A N 1
ATOM 1693 C CA . ILE A 1 218 ? -2.747 -13.406 -36.862 1.00 67.81 218 ILE A CA 1
ATOM 1694 C C . ILE A 1 218 ? -2.467 -14.717 -37.613 1.00 67.81 218 ILE A C 1
ATOM 1696 O O . ILE A 1 218 ? -3.327 -15.598 -37.628 1.00 67.81 218 ILE A O 1
ATOM 1700 N N . VAL A 1 219 ? -1.275 -14.881 -38.199 1.00 71.25 219 VAL A N 1
ATOM 1701 C CA . VAL A 1 219 ? -0.912 -16.071 -38.991 1.00 71.25 219 VAL A CA 1
ATOM 1702 C C . VAL A 1 219 ? -1.149 -17.351 -38.176 1.00 71.25 219 VAL A C 1
ATOM 1704 O O . VAL A 1 219 ? -0.670 -17.489 -37.053 1.00 71.25 219 VAL A O 1
ATOM 1707 N N . GLY A 1 220 ? -1.937 -18.277 -38.731 1.00 63.47 220 GLY A N 1
ATOM 1708 C CA . GLY A 1 220 ? -2.297 -19.548 -38.088 1.00 63.47 220 GLY A CA 1
ATOM 1709 C C . GLY A 1 220 ? -3.523 -19.510 -37.164 1.00 63.47 220 GLY A C 1
ATOM 1710 O O . GLY A 1 220 ? -3.910 -20.552 -36.638 1.00 63.47 220 GLY A O 1
ATOM 1711 N N . LYS A 1 221 ? -4.179 -18.355 -36.974 1.00 68.44 221 LYS A N 1
ATOM 1712 C CA . LYS A 1 221 ? -5.416 -18.234 -36.180 1.00 68.44 221 LYS A CA 1
ATOM 1713 C C . LYS A 1 221 ? -6.626 -18.049 -37.098 1.00 68.44 221 LYS A C 1
ATOM 1715 O O . LYS A 1 221 ? -6.678 -17.097 -37.869 1.00 68.44 221 LYS A O 1
ATOM 1720 N N . ARG A 1 222 ? -7.626 -18.935 -37.002 1.00 62.97 222 ARG A N 1
ATOM 1721 C CA . ARG A 1 222 ? -8.873 -18.874 -37.789 1.00 62.97 222 ARG A CA 1
ATOM 1722 C C . ARG A 1 222 ? -10.077 -18.717 -36.855 1.00 62.97 222 ARG A C 1
ATOM 1724 O O . ARG A 1 222 ? -10.210 -19.472 -35.898 1.00 62.97 222 ARG A O 1
ATOM 1731 N N . LEU A 1 223 ? -10.939 -17.734 -37.119 1.00 63.97 223 LEU A N 1
ATOM 1732 C CA . LEU A 1 223 ? -12.213 -17.556 -36.413 1.00 63.97 223 LEU A CA 1
ATOM 1733 C C . LEU A 1 223 ? -13.272 -18.457 -37.062 1.00 63.97 223 LEU A C 1
ATOM 1735 O O . LEU A 1 223 ? -13.512 -18.345 -38.262 1.00 63.97 223 LEU A O 1
ATOM 1739 N N . THR A 1 224 ? -13.904 -19.340 -36.290 1.00 61.00 224 THR A N 1
ATOM 1740 C CA . THR A 1 224 ? -15.058 -20.135 -36.737 1.00 61.00 224 THR A CA 1
ATOM 1741 C C . THR A 1 224 ? -16.309 -19.695 -35.979 1.00 61.00 224 THR A C 1
ATOM 1743 O O . THR A 1 224 ? -16.274 -19.495 -34.764 1.00 61.00 224 THR A O 1
ATOM 1746 N N . TYR A 1 225 ? -17.417 -19.497 -36.699 1.00 49.00 225 TYR A N 1
ATOM 1747 C CA . TYR A 1 225 ? -18.701 -19.141 -36.092 1.00 49.00 225 TYR A CA 1
ATOM 1748 C C . TYR A 1 225 ? -19.348 -20.410 -35.526 1.00 49.00 225 TYR A C 1
ATOM 1750 O O . TYR A 1 225 ? -19.511 -21.395 -36.246 1.00 49.00 225 TYR A O 1
ATOM 1758 N N . ARG A 1 226 ? -19.696 -20.413 -34.236 1.00 57.41 226 ARG A N 1
ATOM 1759 C CA . ARG A 1 226 ? -20.449 -21.509 -33.612 1.00 57.41 226 ARG A CA 1
ATOM 1760 C C . ARG A 1 226 ? -21.931 -21.140 -33.672 1.00 57.41 226 ARG A C 1
ATOM 1762 O O . ARG A 1 226 ? -22.314 -20.118 -33.110 1.00 57.41 226 ARG A O 1
ATOM 1769 N N . MET A 1 227 ? -22.733 -21.929 -34.382 1.00 58.12 227 MET A N 1
ATOM 1770 C CA . MET A 1 227 ? -24.184 -21.724 -34.473 1.00 58.12 227 MET A CA 1
ATOM 1771 C C . MET A 1 227 ? -24.829 -21.936 -33.089 1.00 58.12 227 MET A C 1
ATOM 1773 O O . MET A 1 227 ? -24.406 -22.847 -32.368 1.00 58.12 227 MET A O 1
ATOM 1777 N N . PRO A 1 228 ? -25.814 -21.116 -32.685 1.00 56.75 228 PRO A N 1
ATOM 1778 C CA . PRO A 1 228 ? -26.555 -21.339 -31.451 1.00 56.75 228 PRO A CA 1
ATOM 1779 C C . PRO A 1 228 ? -27.530 -22.508 -31.651 1.00 56.75 228 PRO A C 1
ATOM 1781 O O . PRO A 1 228 ? -28.265 -22.527 -32.635 1.00 56.75 228 PRO A O 1
ATOM 1784 N N . HIS A 1 229 ? -27.546 -23.472 -30.729 1.00 53.72 229 HIS A N 1
ATOM 1785 C CA . HIS A 1 229 ? -28.547 -24.540 -30.726 1.00 53.72 229 HIS A CA 1
ATOM 1786 C C . HIS A 1 229 ? -29.405 -24.479 -29.456 1.00 53.72 229 HIS A C 1
ATOM 1788 O O . HIS A 1 229 ? -28.898 -24.177 -28.374 1.00 53.72 229 HIS A O 1
ATOM 1794 N N . HIS A 1 230 ? -30.698 -24.687 -29.717 1.00 47.16 230 HIS A N 1
ATOM 1795 C CA . HIS A 1 230 ? -31.913 -24.572 -28.909 1.00 47.16 230 HIS A CA 1
ATOM 1796 C C . HIS A 1 230 ? -32.004 -25.607 -27.782 1.00 47.16 230 HIS A C 1
ATOM 1798 O O . HIS A 1 230 ? -31.429 -26.706 -27.960 1.00 47.16 230 HIS A O 1
#

Radius of gyration: 21.96 Å; chains: 1; bounding box: 56×47×61 Å

Foldseek 3Di:
DPLLVVLLVVCVVPVQDDLVVSCVVSVHFSLSSQVSHDPVFKDKDFLVCVLVVLQVQLPQWWKWKWADDPVDIDIFTTHFARFDDDPQWTFRDDPDGDTDTHNSVQFGMKMWGWDDHPNHTWTKIFTAGPVRYTRMIITRDDPDDDDDDDDDDDDDDDDPCPVVVLVVVLVVCCVPVVVPDDPVCVVVSVVVSVLDVCQDVVNVHDPVNSVVVVVVVCPPDDDDDDDDDD